Protein AF-X1I3V4-F1 (afdb_monomer_lite)

Foldseek 3Di:
DDDDPPDPDDPDPDDVVVVCLQDLLNLLLVLLVVVVVVQVVCVVVVHHPVLLVDDQAADADPVSLVVSCVVSVVSLVVVLVVVLVSVVVSCVSNVHDSVLQVVLSVVVSVVLVVLCSCCSYPCCVVVVSHSVVSVVVVVVVDVVPDDDDPSNVSNPPVVSVVSSVCSNVVVPDDVVCCVVVVVVVVVVVD

Sequence (190 aa):
MSADPAVVSAPLPASGWREFFAKEDWWAIWIGLALVIAAVVAFALGGSIKWIAVTPQKWSSVGQALAQFGGDLPRYLALFVLWLVLFGTVARALGLRLAQFLPGFAVLFVVATLIYFVGLWERAAYYSLEPPLVALVVGLIVSNLFELPDWFKSALRVEFYIKTGIVLLGAGVPLALIVWAGPVAIVQAA

pLDDT: mean 86.06, std 11.89, range [48.19, 97.12]

Secondary structure (DSSP, 8-state):
-PPPP----PPPPPPHHHHHHHSHHHHHHHHHHHHHHHHHHHHHTT--GGGTS--PPPBSSHHHHHHHHHHHHHHHHHHHHHHHHHHHHHHHHTT--HHHHHHHHHHHHHHHHHHHHHHTBTTTTTTT--HHHHHHHHHHHHHHH-PPPHHHHTT--HHHHHHHHHHHHHTTSHHHHHHHHHHHHHHHH-

Organism: NCBI:txid412755

InterPro domains:
  IPR018383 Uncharacterised protein family UPF0324, prokaryote [PTHR30106] (64-183)

Structure (mmCIF, N/CA/C/O backbone):
data_AF-X1I3V4-F1
#
_entry.id   AF-X1I3V4-F1
#
loop_
_atom_site.group_PDB
_atom_site.id
_atom_site.type_symbol
_atom_site.label_atom_id
_atom_site.label_alt_id
_atom_site.label_comp_id
_atom_site.label_asym_id
_atom_site.label_entity_id
_atom_site.label_seq_id
_atom_site.pdbx_PDB_ins_code
_atom_site.Cartn_x
_atom_site.Cartn_y
_atom_site.Cartn_z
_atom_site.occupancy
_atom_site.B_iso_or_equiv
_atom_site.auth_seq_id
_atom_site.auth_comp_id
_atom_site.auth_asym_id
_atom_site.auth_atom_id
_atom_site.pdbx_PDB_model_num
ATOM 1 N N . MET A 1 1 ? -58.593 20.853 28.320 1.00 48.19 1 MET A N 1
ATOM 2 C CA . MET A 1 1 ? -57.589 19.803 28.584 1.00 48.19 1 MET A CA 1
ATOM 3 C C . MET A 1 1 ? -56.741 19.685 27.325 1.00 48.19 1 MET A C 1
ATOM 5 O O . MET A 1 1 ? -57.030 18.879 26.455 1.00 48.19 1 MET A O 1
ATOM 9 N N . SER A 1 2 ? -55.822 20.634 27.146 1.00 51.00 2 SER A N 1
ATOM 10 C CA . SER A 1 2 ? -54.951 20.746 25.973 1.00 51.00 2 SER A CA 1
ATOM 11 C C . SER A 1 2 ? -53.714 19.884 26.200 1.00 51.00 2 SER A C 1
ATOM 13 O O . SER A 1 2 ? -53.022 20.072 27.198 1.00 51.00 2 SER A O 1
ATOM 15 N N . ALA A 1 3 ? -53.486 18.916 25.315 1.00 55.75 3 ALA A N 1
ATOM 16 C CA . ALA A 1 3 ? -52.306 18.066 25.341 1.00 55.75 3 ALA A CA 1
ATOM 17 C C . ALA A 1 3 ? -51.062 18.884 24.964 1.00 55.75 3 ALA A C 1
ATOM 19 O O . ALA A 1 3 ? -51.052 19.564 23.939 1.00 55.75 3 ALA A O 1
ATOM 20 N N . ASP A 1 4 ? -50.040 18.806 25.811 1.00 60.03 4 ASP A N 1
ATOM 21 C CA . ASP A 1 4 ? -48.701 19.340 25.569 1.00 60.03 4 ASP A CA 1
ATOM 22 C C . ASP A 1 4 ? -48.027 18.524 24.448 1.00 60.03 4 ASP A C 1
ATOM 24 O O . ASP A 1 4 ? -48.039 17.287 24.516 1.00 60.03 4 ASP A O 1
ATOM 28 N N . PRO A 1 5 ? -47.449 19.142 23.402 1.00 61.59 5 PRO A N 1
ATOM 29 C CA . PRO A 1 5 ? -46.707 18.394 22.403 1.00 61.59 5 PRO A CA 1
ATOM 30 C C . PRO A 1 5 ? -45.388 17.926 23.024 1.00 61.59 5 PRO A C 1
ATOM 32 O O . PRO A 1 5 ? -44.566 18.728 23.463 1.00 61.59 5 PRO A O 1
ATOM 35 N N . ALA A 1 6 ? -45.191 16.608 23.062 1.00 59.75 6 ALA A N 1
ATOM 36 C CA . ALA A 1 6 ? -43.953 15.990 23.508 1.00 59.75 6 ALA A CA 1
ATOM 37 C C . ALA A 1 6 ? -42.757 16.606 22.766 1.00 59.75 6 ALA A C 1
ATOM 39 O O . ALA A 1 6 ? -42.595 16.435 21.556 1.00 59.75 6 ALA A O 1
ATOM 40 N N . VAL A 1 7 ? -41.919 17.330 23.507 1.00 61.00 7 VAL A N 1
ATOM 41 C CA . VAL A 1 7 ? -40.631 17.829 23.033 1.00 61.00 7 VAL A CA 1
ATOM 42 C C . VAL A 1 7 ? -39.762 16.611 22.738 1.00 61.00 7 VAL A C 1
ATOM 44 O O . VAL A 1 7 ? -39.210 15.986 23.641 1.00 61.00 7 VAL A O 1
ATOM 47 N N . VAL A 1 8 ? -39.672 16.243 21.461 1.00 64.12 8 VAL A N 1
ATOM 48 C CA . VAL A 1 8 ? -38.712 15.249 20.981 1.00 64.12 8 VAL A CA 1
ATOM 49 C C . VAL A 1 8 ? -37.324 15.856 21.169 1.00 64.12 8 VAL A C 1
ATOM 51 O O . VAL A 1 8 ? -36.881 16.686 20.377 1.00 64.12 8 VAL A O 1
ATOM 54 N N . SER A 1 9 ? -36.647 15.489 22.255 1.00 62.78 9 SER A N 1
ATOM 55 C CA . SER A 1 9 ? -35.263 15.886 22.495 1.00 62.78 9 SER A CA 1
ATOM 56 C C . SER A 1 9 ? -34.382 15.279 21.402 1.00 62.78 9 SER A C 1
ATOM 58 O O . SER A 1 9 ? -34.204 14.059 21.354 1.00 62.78 9 SER A O 1
ATOM 60 N N . ALA A 1 10 ? -33.850 16.124 20.517 1.00 65.44 10 ALA A N 1
ATOM 61 C CA . ALA A 1 10 ? -32.845 15.721 19.541 1.00 65.44 10 ALA A CA 1
ATOM 62 C C . ALA A 1 10 ? -31.650 15.067 20.268 1.00 65.44 10 ALA A C 1
ATOM 64 O O . ALA A 1 10 ? -31.272 15.544 21.346 1.00 65.44 10 ALA A O 1
ATOM 65 N N . PRO A 1 11 ? -31.048 13.992 19.724 1.00 63.09 11 PRO A N 1
ATOM 66 C CA . PRO A 1 11 ? -29.885 13.374 20.344 1.00 63.09 11 PRO A CA 1
ATOM 67 C C . PRO A 1 11 ? -28.779 14.421 20.475 1.00 63.09 11 PRO A C 1
ATOM 69 O O . PRO A 1 11 ? -28.481 15.130 19.513 1.00 63.09 11 PRO A O 1
ATOM 72 N N . LEU A 1 12 ? -28.183 14.530 21.664 1.00 61.31 12 LEU A N 1
ATOM 73 C CA . LEU A 1 12 ? -27.045 15.419 21.884 1.00 61.31 12 LEU A CA 1
ATOM 74 C C . LEU A 1 12 ? -25.948 15.080 20.859 1.00 61.31 12 LEU A C 1
ATOM 76 O O . LEU A 1 12 ? -25.632 13.895 20.704 1.00 61.31 12 LEU A O 1
ATOM 80 N N . PRO A 1 13 ? -25.369 16.077 20.161 1.00 58.72 13 PRO A N 1
ATOM 81 C CA . PRO A 1 13 ? -24.309 15.827 19.197 1.00 58.72 13 PRO A CA 1
ATOM 82 C C . PRO A 1 13 ? -23.179 15.081 19.904 1.00 58.72 13 PRO A C 1
ATOM 84 O O . PRO A 1 13 ? -22.697 15.509 20.958 1.00 58.72 13 PRO A O 1
ATOM 87 N N . ALA A 1 14 ? -22.794 13.927 19.355 1.00 58.31 14 ALA A N 1
ATOM 88 C CA . ALA A 1 14 ? -21.653 13.179 19.854 1.00 58.31 14 ALA A CA 1
ATOM 89 C C . ALA A 1 14 ? -20.447 14.129 19.909 1.00 58.31 14 ALA A C 1
ATOM 91 O O . ALA A 1 14 ? -20.210 14.893 18.976 1.00 58.31 14 ALA A O 1
ATOM 92 N N . SER A 1 15 ? -19.726 14.140 21.033 1.00 63.19 15 SER A N 1
ATOM 93 C CA . SER A 1 15 ? -18.625 15.078 21.255 1.00 63.19 15 SER A CA 1
ATOM 94 C C . SER A 1 15 ? -17.659 15.053 20.068 1.00 63.19 15 SER A C 1
ATOM 96 O O . SER A 1 15 ? -17.154 13.989 19.715 1.00 63.19 15 SER A O 1
ATOM 98 N N . GLY A 1 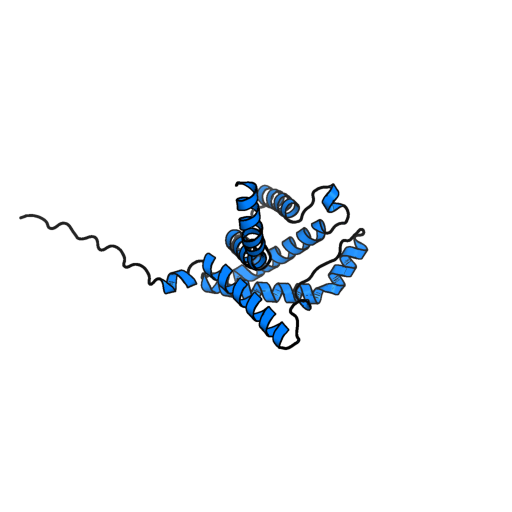16 ? -17.402 16.214 19.452 1.00 61.97 16 GLY A N 1
ATOM 99 C CA . GLY A 1 16 ? -16.675 16.311 18.177 1.00 61.97 16 GLY A CA 1
ATOM 100 C C . GLY A 1 16 ? -15.367 15.515 18.146 1.00 61.97 16 GLY A C 1
ATOM 101 O O . GLY A 1 16 ? -15.071 14.876 17.149 1.00 61.97 16 GLY A O 1
ATOM 102 N N . TRP A 1 17 ? -14.658 15.426 19.278 1.00 58.50 17 TRP A N 1
ATOM 103 C CA . TRP A 1 17 ? -13.450 14.612 19.477 1.00 58.50 17 TRP A CA 1
ATOM 104 C C . TRP A 1 17 ? -13.622 13.111 19.191 1.00 58.50 17 TRP A C 1
ATOM 106 O O . TRP A 1 17 ? -12.714 12.492 18.648 1.00 58.50 17 TRP A O 1
ATOM 116 N N . ARG A 1 18 ? -14.776 12.511 19.512 1.00 59.56 18 ARG A N 1
ATOM 117 C CA . ARG A 1 18 ? -15.060 11.094 19.218 1.00 59.56 18 ARG A CA 1
ATOM 118 C C . ARG A 1 18 ? -15.297 10.852 17.730 1.00 59.56 18 ARG A C 1
ATOM 120 O O . ARG A 1 18 ? -14.974 9.770 17.247 1.00 59.56 18 ARG A O 1
ATOM 127 N N . GLU A 1 19 ? -15.787 11.846 16.990 1.00 60.66 19 GLU A N 1
ATOM 128 C CA . GLU A 1 19 ? -15.950 11.725 15.537 1.00 60.66 19 GLU A CA 1
ATOM 129 C C . GLU A 1 19 ? -14.608 11.598 14.806 1.00 60.66 19 GLU A C 1
ATOM 131 O O . GLU A 1 19 ? -14.524 10.847 13.834 1.00 60.66 19 GLU A O 1
ATOM 136 N N . PHE A 1 20 ? -13.553 12.258 15.305 1.00 56.97 20 PHE A N 1
ATOM 137 C CA . PHE A 1 20 ? -12.199 12.155 14.741 1.00 56.97 20 PHE A CA 1
ATOM 138 C C . PHE A 1 20 ? -11.580 10.758 14.900 1.00 56.97 20 PHE A C 1
ATOM 140 O O . PHE A 1 20 ? -10.683 10.405 14.147 1.00 56.97 20 PHE A O 1
ATOM 147 N N . PHE A 1 21 ? -12.032 9.951 15.865 1.00 58.62 21 PHE A N 1
ATOM 148 C CA . PHE A 1 21 ? -11.507 8.595 16.089 1.00 58.62 21 PHE A CA 1
ATOM 149 C C . PHE A 1 21 ? -12.448 7.486 15.604 1.00 58.62 21 PHE A C 1
ATOM 151 O O . PHE A 1 21 ? -12.007 6.354 15.411 1.00 58.62 21 PHE A O 1
ATOM 158 N N . ALA A 1 22 ? -13.729 7.795 15.386 1.00 61.94 22 ALA A N 1
ATOM 159 C CA . ALA A 1 22 ? -14.723 6.828 14.925 1.00 61.94 22 ALA A CA 1
ATOM 160 C C . ALA A 1 22 ? -14.807 6.708 13.392 1.00 61.94 22 ALA A C 1
ATOM 162 O O . ALA A 1 22 ? -15.258 5.680 12.892 1.00 61.94 22 ALA A O 1
ATOM 163 N N . LYS A 1 23 ? -14.402 7.740 12.640 1.00 70.81 23 LYS A N 1
ATOM 164 C CA . LYS A 1 23 ? -14.518 7.772 11.172 1.00 70.81 23 LYS A CA 1
ATOM 165 C C . LYS A 1 23 ? -13.217 7.300 10.508 1.00 70.81 23 LYS A C 1
ATOM 167 O O . LYS A 1 23 ? -12.139 7.780 10.853 1.00 70.81 23 LYS A O 1
ATOM 172 N N . GLU A 1 24 ? -13.327 6.395 9.531 1.00 70.81 24 GLU A N 1
ATOM 173 C CA . GLU A 1 24 ? -12.200 5.866 8.732 1.00 70.81 24 GLU A CA 1
ATOM 174 C C . GLU A 1 24 ? -11.336 6.983 8.110 1.00 70.81 24 GLU A C 1
ATOM 176 O O . GLU A 1 24 ? -10.114 6.868 8.020 1.00 70.81 24 GLU A O 1
ATOM 181 N N . ASP A 1 25 ? -11.968 8.098 7.750 1.00 75.56 25 ASP A N 1
ATOM 182 C CA . ASP A 1 25 ? -11.360 9.232 7.047 1.00 75.56 25 ASP A CA 1
ATOM 183 C C . ASP A 1 25 ? -10.237 9.901 7.835 1.00 75.56 25 ASP A C 1
ATOM 185 O O . ASP A 1 25 ? -9.200 10.262 7.280 1.00 75.56 25 ASP A O 1
ATOM 189 N N . TRP A 1 26 ? -10.415 10.024 9.147 1.00 84.56 26 TRP A N 1
ATOM 190 C CA . TRP A 1 26 ? -9.407 10.619 10.013 1.00 84.56 26 TRP A CA 1
ATOM 191 C C . TRP A 1 26 ? -8.224 9.684 10.228 1.00 84.56 26 TRP A C 1
ATOM 193 O O . TRP A 1 26 ? -7.083 10.140 10.277 1.00 84.56 26 TRP A O 1
ATOM 203 N N . TRP A 1 27 ? -8.463 8.372 10.282 1.00 89.88 27 TRP A N 1
ATOM 204 C CA . TRP A 1 27 ? -7.394 7.384 10.407 1.00 89.88 27 TRP A CA 1
ATOM 205 C C . TRP A 1 27 ? -6.418 7.420 9.227 1.00 89.88 27 TRP A C 1
ATOM 207 O O . TRP A 1 27 ? -5.213 7.295 9.444 1.00 89.88 27 TRP A O 1
ATOM 217 N N . ALA A 1 28 ? -6.904 7.663 8.006 1.00 88.88 28 ALA A N 1
ATOM 218 C CA . ALA A 1 28 ? -6.043 7.840 6.835 1.00 88.88 28 ALA A CA 1
ATOM 219 C C . ALA A 1 28 ? -5.084 9.036 7.001 1.00 88.88 28 ALA A C 1
ATOM 221 O O . ALA A 1 28 ? -3.892 8.925 6.706 1.00 88.88 28 ALA A O 1
ATOM 222 N N . ILE A 1 29 ? -5.584 10.159 7.535 1.00 88.31 29 ILE A N 1
ATOM 223 C CA . ILE A 1 29 ? -4.785 11.362 7.820 1.00 88.31 29 ILE A CA 1
ATOM 224 C C . ILE A 1 29 ? -3.743 11.068 8.902 1.00 88.31 29 ILE A C 1
ATOM 226 O O . ILE A 1 29 ? -2.566 11.382 8.724 1.00 88.31 29 ILE A O 1
ATOM 230 N N . TRP A 1 30 ? -4.154 10.431 10.002 1.00 90.44 30 TRP A N 1
ATOM 231 C CA . TRP A 1 30 ? -3.259 10.097 11.110 1.00 90.44 30 TRP A CA 1
ATOM 232 C C . 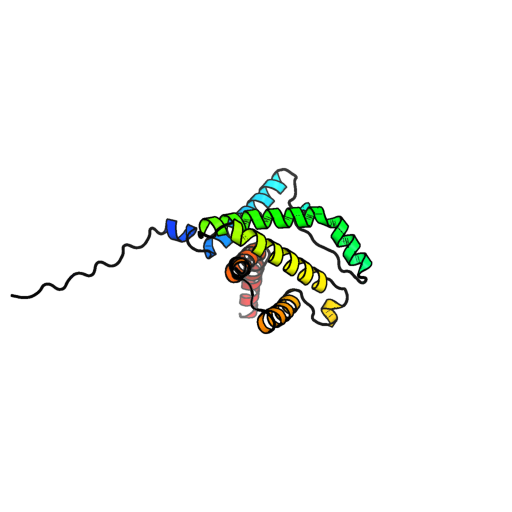TRP A 1 30 ? -2.135 9.151 10.690 1.00 90.44 30 TRP A C 1
ATOM 234 O O . TRP A 1 30 ? -0.984 9.397 11.043 1.00 90.44 30 TRP A O 1
ATOM 244 N N . ILE A 1 31 ? -2.435 8.112 9.904 1.00 92.62 31 ILE A N 1
ATOM 245 C CA . ILE A 1 31 ? -1.415 7.205 9.357 1.00 92.62 31 ILE A CA 1
ATOM 246 C C . ILE A 1 31 ? -0.447 7.967 8.457 1.00 92.62 31 ILE A C 1
ATOM 248 O O . ILE A 1 31 ? 0.767 7.821 8.608 1.00 92.62 31 ILE A O 1
ATOM 252 N N . GLY A 1 32 ? -0.969 8.787 7.541 1.00 89.75 32 GLY A N 1
ATOM 253 C CA . GLY A 1 32 ? -0.141 9.572 6.633 1.00 89.75 32 GLY A CA 1
ATOM 254 C C . GLY A 1 32 ? 0.815 10.499 7.381 1.00 89.75 32 GLY A C 1
ATOM 255 O O . GLY A 1 32 ? 2.022 10.476 7.144 1.00 89.75 32 GLY A O 1
ATOM 256 N N . LEU A 1 33 ? 0.293 11.254 8.349 1.00 89.69 33 LEU A N 1
ATOM 257 C CA . LEU A 1 33 ? 1.081 12.164 9.174 1.00 89.69 33 LEU A CA 1
ATOM 258 C C . LEU A 1 33 ? 2.109 11.418 10.036 1.00 89.69 33 LEU A C 1
ATOM 260 O O . LEU A 1 33 ? 3.262 11.838 10.107 1.00 89.69 33 LEU A O 1
ATOM 264 N N . ALA A 1 34 ? 1.723 10.298 10.653 1.00 91.69 34 ALA A N 1
ATOM 265 C CA . ALA A 1 34 ? 2.628 9.481 11.458 1.00 91.69 34 ALA A CA 1
ATOM 266 C C . ALA A 1 34 ? 3.802 8.944 10.627 1.00 91.69 34 ALA A C 1
ATOM 268 O O . ALA A 1 34 ? 4.945 9.005 11.077 1.00 91.69 34 ALA A O 1
ATOM 269 N N . LEU A 1 35 ? 3.542 8.475 9.402 1.00 91.88 35 LEU A N 1
ATOM 270 C CA . LEU A 1 35 ? 4.580 8.018 8.477 1.00 91.88 35 LEU A CA 1
ATOM 271 C C . LEU A 1 35 ? 5.522 9.153 8.053 1.00 91.88 35 LEU A C 1
ATOM 273 O O . LEU A 1 35 ? 6.737 8.956 8.040 1.00 91.88 35 LEU A O 1
ATOM 277 N N . VAL A 1 36 ? 4.991 10.344 7.755 1.00 89.00 36 VAL A N 1
ATOM 278 C CA . VAL A 1 36 ? 5.809 11.519 7.407 1.00 89.00 36 VAL A CA 1
ATOM 279 C C . VAL A 1 36 ? 6.684 11.946 8.586 1.00 89.00 36 VAL A C 1
ATOM 281 O O . VAL A 1 36 ? 7.887 12.133 8.415 1.00 89.00 36 VAL A O 1
ATOM 284 N N . ILE A 1 37 ? 6.122 12.044 9.794 1.00 91.06 37 ILE A N 1
ATOM 285 C CA . ILE A 1 37 ? 6.885 12.381 11.004 1.00 91.06 37 ILE A CA 1
ATOM 286 C C . ILE A 1 37 ? 7.967 11.330 11.258 1.00 91.06 37 ILE A C 1
ATOM 288 O O . ILE A 1 37 ? 9.117 11.691 11.493 1.00 91.06 37 ILE A O 1
ATOM 292 N N . ALA A 1 38 ? 7.640 10.039 11.155 1.00 91.56 38 ALA A N 1
ATOM 293 C CA . ALA A 1 38 ? 8.617 8.966 11.307 1.00 91.56 38 ALA A CA 1
ATOM 294 C C . ALA A 1 38 ? 9.757 9.077 10.280 1.00 91.56 38 ALA A C 1
ATOM 296 O O . ALA A 1 38 ? 10.920 8.893 10.637 1.00 91.56 38 ALA A O 1
ATOM 297 N N . ALA A 1 39 ? 9.450 9.436 9.029 1.00 89.94 39 ALA A N 1
ATOM 298 C CA . ALA A 1 39 ? 10.451 9.669 7.992 1.00 89.94 39 ALA A CA 1
ATOM 299 C C . ALA A 1 39 ? 11.366 10.860 8.320 1.00 89.94 39 ALA A C 1
ATOM 301 O O . ALA A 1 39 ? 12.585 10.749 8.184 1.00 89.94 39 ALA A O 1
ATOM 302 N N . VAL A 1 40 ? 10.793 11.978 8.780 1.00 89.88 40 VAL A N 1
ATOM 303 C CA . VAL A 1 40 ? 11.535 13.192 9.162 1.00 89.88 40 VAL A CA 1
ATOM 304 C C . VAL A 1 40 ? 12.426 12.933 10.374 1.00 89.88 40 VAL A C 1
ATOM 306 O O . VAL A 1 40 ? 13.597 13.302 10.357 1.00 89.88 40 VAL A O 1
ATOM 309 N N . VAL A 1 41 ? 11.909 12.256 11.402 1.00 93.38 41 VAL A N 1
ATOM 310 C CA . VAL A 1 41 ? 12.686 11.882 12.592 1.00 93.38 41 VAL A CA 1
ATOM 311 C C . VAL A 1 41 ? 13.816 10.929 12.216 1.00 93.38 41 VAL A C 1
ATOM 313 O O . VAL A 1 41 ? 14.956 11.160 12.609 1.00 93.38 41 VAL A O 1
ATOM 316 N N . ALA A 1 42 ? 13.540 9.898 11.411 1.00 92.81 42 ALA A N 1
ATOM 317 C CA . ALA A 1 42 ? 14.576 8.989 10.931 1.00 92.81 42 ALA A CA 1
ATOM 318 C C . ALA A 1 42 ? 15.678 9.750 10.181 1.00 92.81 42 ALA A C 1
ATOM 320 O O . ALA A 1 42 ? 16.852 9.522 10.452 1.00 92.81 42 ALA A O 1
ATOM 321 N N . PHE A 1 43 ? 15.309 10.687 9.303 1.00 91.81 43 PHE A N 1
ATOM 322 C CA . PHE A 1 43 ? 16.260 11.521 8.572 1.00 91.81 43 PHE A CA 1
ATOM 323 C C . PHE A 1 43 ? 17.087 12.431 9.492 1.00 91.81 43 PHE A C 1
ATOM 325 O O . PHE A 1 43 ? 18.304 12.505 9.341 1.00 91.81 43 PHE A O 1
ATOM 332 N N . ALA A 1 44 ? 16.459 13.072 10.483 1.00 92.94 44 ALA A N 1
ATOM 333 C CA . ALA A 1 44 ? 17.145 13.918 11.461 1.00 92.94 44 ALA A CA 1
ATOM 334 C C . ALA A 1 44 ? 18.158 13.136 12.318 1.00 92.94 44 ALA A C 1
ATOM 336 O O . ALA A 1 44 ? 19.178 13.684 12.725 1.00 92.94 44 ALA A O 1
ATOM 337 N N . LEU A 1 45 ? 17.901 11.847 12.553 1.00 94.81 45 LEU A N 1
ATOM 338 C CA . LEU A 1 45 ? 18.804 10.925 13.246 1.00 94.81 45 LEU A CA 1
ATOM 339 C C . LEU A 1 45 ? 19.853 10.281 12.312 1.00 94.81 45 LEU A C 1
ATOM 341 O O . LEU A 1 45 ? 20.581 9.387 12.737 1.00 94.81 45 LEU A O 1
ATOM 345 N N . GLY A 1 46 ? 19.933 10.700 11.042 1.00 90.88 46 GLY A N 1
ATOM 346 C CA . GLY A 1 46 ? 20.870 10.166 10.043 1.00 90.88 46 GLY A CA 1
ATOM 347 C C . GLY A 1 46 ? 20.446 8.838 9.398 1.00 90.88 46 GLY A C 1
ATOM 348 O O . GLY A 1 46 ? 21.208 8.249 8.633 1.00 90.88 46 GLY A O 1
ATOM 349 N N . GLY A 1 47 ? 19.241 8.354 9.692 1.00 89.81 47 GLY A N 1
ATOM 350 C CA . GLY A 1 47 ? 18.642 7.160 9.102 1.00 89.81 47 GLY A CA 1
ATOM 351 C C . GLY A 1 47 ? 17.785 7.447 7.864 1.00 89.81 47 GLY A C 1
ATOM 352 O O . GLY A 1 47 ? 17.620 8.579 7.412 1.00 89.81 47 GLY A O 1
ATOM 353 N N . SER A 1 48 ? 17.202 6.392 7.291 1.00 88.31 48 SER A N 1
ATOM 354 C CA . SER A 1 48 ? 16.270 6.514 6.168 1.00 88.31 48 SER A CA 1
ATOM 355 C C . SER A 1 48 ? 15.240 5.393 6.163 1.00 88.31 48 SER A C 1
ATOM 357 O O . SER A 1 48 ? 15.578 4.228 6.350 1.00 88.31 48 SER A O 1
ATOM 359 N N . ILE A 1 49 ? 13.989 5.733 5.846 1.00 86.06 49 ILE A N 1
ATOM 360 C CA . ILE A 1 49 ? 12.921 4.748 5.626 1.00 86.06 49 ILE A CA 1
ATOM 361 C C . ILE A 1 49 ? 12.992 4.086 4.240 1.00 86.06 49 ILE A C 1
ATOM 363 O O . ILE A 1 49 ? 12.208 3.193 3.945 1.00 86.06 49 ILE A O 1
ATOM 367 N N . LYS A 1 50 ? 13.936 4.476 3.371 1.00 86.00 50 LYS A N 1
ATOM 368 C CA . LYS A 1 50 ? 14.027 3.968 1.989 1.00 86.00 50 LYS A CA 1
ATOM 369 C C . LYS A 1 50 ? 14.145 2.447 1.892 1.00 86.00 50 LYS A C 1
ATOM 371 O O . LYS A 1 50 ? 13.680 1.876 0.918 1.00 86.00 50 LYS A O 1
ATOM 376 N N . TRP A 1 51 ? 14.739 1.786 2.885 1.00 88.81 51 TRP A N 1
ATOM 377 C CA . TRP A 1 51 ? 14.922 0.333 2.857 1.00 88.81 51 TRP A CA 1
ATOM 378 C C . TRP A 1 51 ? 13.598 -0.453 2.851 1.00 88.81 51 TRP A C 1
ATOM 380 O O . TRP A 1 51 ? 13.539 -1.517 2.239 1.00 88.81 51 TRP A O 1
ATOM 390 N N . ILE A 1 52 ? 12.540 0.070 3.488 1.00 89.06 52 ILE A N 1
ATOM 391 C CA . ILE A 1 52 ? 11.216 -0.579 3.510 1.00 89.06 52 ILE A CA 1
ATOM 392 C C . ILE A 1 52 ? 10.365 -0.213 2.287 1.00 89.06 52 ILE A C 1
ATOM 394 O O . ILE A 1 52 ? 9.422 -0.923 1.947 1.00 89.06 52 ILE A O 1
ATOM 398 N N . ALA A 1 53 ? 10.703 0.890 1.613 1.00 86.25 53 ALA A N 1
ATOM 399 C CA . ALA A 1 53 ? 10.038 1.351 0.404 1.00 86.25 53 ALA A CA 1
ATOM 400 C C . ALA A 1 53 ? 10.550 0.557 -0.806 1.00 86.25 53 ALA A C 1
ATOM 402 O O . ALA A 1 53 ? 11.425 1.009 -1.544 1.00 86.25 53 ALA A O 1
ATOM 403 N N . VAL A 1 54 ? 10.020 -0.654 -0.980 1.00 88.12 54 VAL A N 1
ATOM 404 C CA . VAL A 1 54 ? 10.399 -1.540 -2.084 1.00 88.12 54 VAL A CA 1
ATOM 405 C C . VAL A 1 54 ? 10.069 -0.886 -3.427 1.00 88.12 54 VAL A C 1
ATOM 407 O O . VAL A 1 54 ? 8.910 -0.595 -3.714 1.00 88.12 54 VAL A O 1
ATOM 410 N N . THR A 1 55 ? 11.092 -0.681 -4.257 1.00 87.25 55 THR A N 1
ATOM 411 C CA . THR A 1 55 ? 10.988 -0.123 -5.614 1.00 87.25 55 THR A CA 1
ATOM 412 C C . THR A 1 55 ? 11.618 -1.091 -6.621 1.00 87.25 55 THR A C 1
ATOM 414 O O . THR A 1 55 ? 12.778 -0.935 -7.020 1.00 87.25 55 THR A O 1
ATOM 417 N N . PRO A 1 56 ? 10.876 -2.136 -7.028 1.00 87.38 56 PRO A N 1
ATOM 418 C CA . PRO A 1 56 ? 11.382 -3.132 -7.955 1.00 87.38 56 PRO A CA 1
ATOM 419 C C . PRO A 1 56 ? 11.648 -2.489 -9.316 1.00 87.38 56 PRO A C 1
ATOM 421 O O . PRO A 1 56 ? 10.924 -1.596 -9.759 1.00 87.38 56 PRO A O 1
ATOM 424 N N . GLN A 1 57 ? 12.695 -2.949 -9.987 1.00 90.56 57 GLN A N 1
ATOM 425 C CA . GLN A 1 57 ? 13.045 -2.487 -11.322 1.00 90.56 57 GLN A CA 1
ATOM 426 C C . GLN A 1 57 ? 12.182 -3.172 -12.381 1.00 90.56 57 GLN A C 1
ATOM 428 O O . GLN A 1 57 ? 11.648 -4.268 -12.164 1.00 90.56 57 GLN A O 1
ATOM 433 N N . LYS A 1 58 ? 12.079 -2.523 -13.547 1.00 92.81 58 LYS A N 1
ATOM 434 C CA . LYS A 1 58 ? 11.443 -3.123 -14.719 1.00 92.81 58 LYS A CA 1
ATOM 435 C C . LYS A 1 58 ? 12.160 -4.410 -15.112 1.00 92.81 58 LYS A C 1
ATOM 437 O O . LYS A 1 58 ? 13.385 -4.500 -15.027 1.00 92.81 58 LYS A O 1
ATOM 442 N N . TRP A 1 59 ? 11.392 -5.387 -15.571 1.00 94.19 59 TRP A N 1
ATOM 443 C CA . TRP A 1 59 ? 11.906 -6.702 -15.942 1.00 94.19 59 TRP A CA 1
ATOM 444 C C . TRP A 1 59 ? 11.431 -7.105 -17.336 1.00 94.19 59 TRP A C 1
ATOM 446 O O . TRP A 1 59 ? 10.348 -6.718 -17.779 1.00 94.19 59 TRP A O 1
ATOM 456 N N . SER A 1 60 ? 12.253 -7.891 -18.028 1.00 92.81 60 SER A N 1
ATOM 457 C CA . SER A 1 60 ? 11.979 -8.377 -19.387 1.00 92.81 60 SER A CA 1
ATOM 458 C C . SER A 1 60 ? 11.766 -9.891 -19.436 1.00 92.81 60 SER A C 1
ATOM 460 O O . SER A 1 60 ? 10.973 -10.383 -20.240 1.00 92.81 60 SER A O 1
ATOM 462 N N . SER A 1 61 ? 12.419 -10.631 -18.533 1.00 93.50 61 SER A N 1
ATOM 463 C CA . SER A 1 61 ? 12.302 -12.084 -18.401 1.00 93.50 61 SER A CA 1
ATOM 464 C C . SER A 1 61 ? 11.738 -12.482 -17.039 1.00 93.50 61 SER A C 1
ATOM 466 O O . SER A 1 61 ? 12.017 -11.847 -16.022 1.00 93.50 61 SER A O 1
ATOM 468 N N . VAL A 1 62 ? 10.986 -13.585 -17.004 1.00 90.56 62 VAL A N 1
ATOM 469 C CA . VAL A 1 62 ? 10.425 -14.133 -15.757 1.00 90.56 62 VAL A CA 1
ATOM 470 C C . VAL A 1 62 ? 11.535 -14.498 -14.765 1.00 90.56 62 VAL A C 1
ATOM 472 O O . VAL A 1 62 ? 11.383 -14.274 -13.570 1.00 90.56 62 VAL A O 1
ATOM 475 N N . GLY A 1 63 ? 12.683 -14.990 -15.246 1.00 93.75 63 GLY A N 1
ATOM 476 C CA . GLY A 1 63 ? 13.834 -15.308 -14.394 1.00 93.75 63 GLY A CA 1
ATOM 477 C C . GLY A 1 63 ? 14.402 -14.084 -13.670 1.00 93.75 63 GLY A C 1
ATOM 478 O O . GLY A 1 63 ? 14.643 -14.145 -12.467 1.00 93.75 63 GLY A O 1
ATOM 479 N N . GLN A 1 64 ? 14.542 -12.952 -14.368 1.00 92.94 64 GLN A N 1
ATOM 480 C CA . GLN A 1 64 ? 14.952 -11.680 -13.758 1.00 92.94 64 GLN A CA 1
ATOM 481 C C . GLN A 1 64 ? 13.937 -11.215 -12.707 1.00 92.94 64 GLN A C 1
ATOM 483 O O . GLN A 1 64 ? 14.313 -10.779 -11.620 1.00 92.94 64 GLN A O 1
ATOM 488 N N . ALA A 1 65 ? 12.651 -11.343 -13.033 1.00 91.25 65 ALA A N 1
ATOM 489 C CA . ALA A 1 65 ? 11.549 -10.976 -12.160 1.00 91.25 65 ALA A CA 1
ATOM 490 C C . ALA A 1 65 ? 11.586 -11.798 -10.850 1.00 91.25 65 ALA A C 1
ATOM 492 O O . ALA A 1 65 ? 11.572 -11.237 -9.755 1.00 91.25 65 ALA A O 1
ATOM 493 N N . LEU A 1 66 ? 11.725 -13.124 -10.951 1.00 92.25 66 LEU A N 1
ATOM 494 C CA . LEU A 1 66 ? 11.822 -14.023 -9.796 1.00 92.25 66 LEU A CA 1
ATOM 495 C C . LEU A 1 66 ? 13.086 -13.782 -8.962 1.00 92.25 66 LEU A C 1
ATOM 497 O O . LEU A 1 66 ? 13.010 -13.787 -7.735 1.00 92.25 66 LEU A O 1
ATOM 501 N N . ALA A 1 67 ? 14.232 -13.537 -9.603 1.00 93.44 67 ALA A N 1
ATOM 502 C CA . ALA A 1 67 ? 15.481 -13.242 -8.904 1.00 93.44 67 ALA A CA 1
ATOM 503 C C . ALA A 1 67 ? 15.382 -11.950 -8.076 1.00 93.44 67 ALA A C 1
ATOM 505 O O . ALA A 1 67 ? 15.772 -11.933 -6.909 1.00 93.44 67 ALA A O 1
ATOM 506 N N . GLN A 1 68 ? 14.802 -10.890 -8.651 1.00 92.94 68 GLN A N 1
ATOM 507 C CA . GLN A 1 68 ? 14.555 -9.634 -7.940 1.00 92.94 68 GLN A CA 1
ATOM 508 C C . GLN A 1 68 ? 13.581 -9.833 -6.774 1.00 92.94 68 GLN A C 1
ATOM 510 O O . GLN A 1 68 ? 13.850 -9.395 -5.659 1.00 92.94 68 GLN A O 1
ATOM 515 N N . PHE A 1 69 ? 12.471 -10.538 -7.008 1.00 91.62 69 PHE A N 1
ATOM 516 C CA . PHE A 1 69 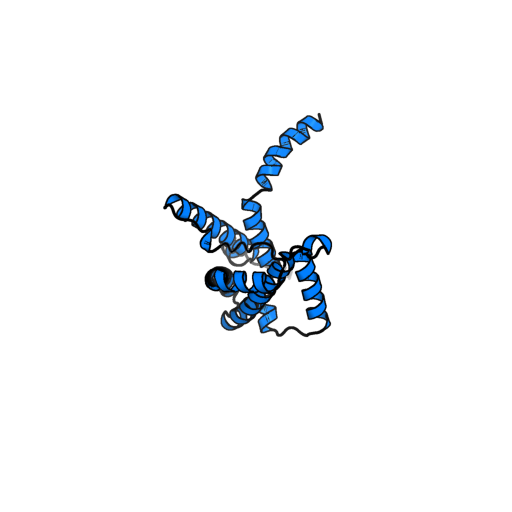? 11.489 -10.814 -5.962 1.00 91.62 69 PHE A CA 1
ATOM 517 C C . PHE A 1 69 ? 12.098 -11.597 -4.789 1.00 91.62 69 PHE A C 1
ATOM 519 O O . PHE A 1 69 ? 11.877 -11.243 -3.632 1.00 91.62 69 PHE A O 1
ATOM 526 N N . GLY A 1 70 ? 12.904 -12.623 -5.077 1.00 92.06 70 GLY A N 1
ATOM 527 C CA . GLY A 1 70 ? 13.606 -13.403 -4.057 1.00 92.06 70 GLY A CA 1
ATOM 528 C C . GLY A 1 70 ? 14.624 -12.577 -3.264 1.00 92.06 70 GLY A C 1
ATOM 529 O O . GLY A 1 70 ? 14.693 -12.708 -2.043 1.00 92.06 70 GLY A O 1
ATOM 530 N N . GLY A 1 71 ? 15.372 -11.694 -3.933 1.00 91.81 71 GLY A N 1
ATOM 531 C CA . GLY A 1 71 ? 16.350 -10.812 -3.285 1.00 91.81 71 GLY A CA 1
ATOM 532 C C . GLY A 1 71 ? 15.719 -9.756 -2.372 1.00 91.81 71 GLY A C 1
ATOM 533 O O . GLY A 1 71 ? 16.274 -9.433 -1.323 1.00 91.81 71 GLY A O 1
ATOM 534 N N . ASP A 1 72 ? 14.535 -9.258 -2.733 1.00 94.06 72 ASP A N 1
ATOM 535 C CA . ASP A 1 72 ? 13.805 -8.243 -1.966 1.00 94.06 72 ASP A CA 1
ATOM 536 C C . ASP A 1 72 ? 12.769 -8.831 -0.991 1.00 94.06 72 ASP A C 1
ATOM 538 O O . ASP A 1 72 ? 12.081 -8.077 -0.298 1.00 94.06 72 ASP A O 1
ATOM 542 N N . LEU A 1 73 ? 12.664 -10.161 -0.874 1.00 93.62 73 LEU A N 1
ATOM 543 C CA . LEU A 1 73 ? 11.680 -10.830 -0.014 1.00 93.62 73 LEU A CA 1
ATOM 544 C C . LEU A 1 73 ? 11.662 -10.300 1.437 1.00 93.62 73 LEU A C 1
ATOM 546 O O . LEU A 1 73 ? 10.569 -10.027 1.940 1.00 93.62 73 LEU A O 1
ATOM 550 N N . PRO A 1 74 ? 12.809 -10.057 2.112 1.00 94.50 74 PRO A N 1
ATOM 551 C CA . PRO A 1 74 ? 12.802 -9.479 3.458 1.00 94.50 74 PRO A CA 1
ATOM 552 C C . PRO A 1 74 ? 12.167 -8.086 3.512 1.00 94.50 74 PRO A C 1
ATOM 554 O O . PRO A 1 74 ? 11.511 -7.744 4.494 1.00 94.50 74 PRO A O 1
ATOM 557 N N . ARG A 1 75 ? 12.328 -7.284 2.453 1.00 94.94 75 ARG A N 1
ATOM 558 C CA . ARG A 1 75 ? 11.748 -5.941 2.377 1.00 94.94 75 ARG A CA 1
ATOM 559 C C . ARG A 1 75 ? 10.248 -5.998 2.117 1.00 94.94 75 ARG A C 1
ATOM 561 O O . ARG A 1 75 ? 9.510 -5.242 2.738 1.00 94.94 75 ARG A O 1
ATOM 568 N N . TYR A 1 76 ? 9.780 -6.924 1.277 1.00 95.62 76 TYR A N 1
ATOM 569 C CA . TYR A 1 76 ? 8.344 -7.173 1.106 1.00 95.62 76 TYR A CA 1
ATOM 570 C C . TYR A 1 76 ? 7.686 -7.639 2.404 1.00 95.62 76 TYR A C 1
ATOM 572 O O . TYR A 1 76 ? 6.606 -7.163 2.740 1.00 95.62 76 TYR A O 1
ATOM 580 N N . LEU A 1 77 ? 8.344 -8.521 3.164 1.00 96.06 77 LEU A N 1
ATOM 581 C CA . LEU A 1 77 ? 7.860 -8.948 4.478 1.00 96.06 77 LEU A CA 1
ATOM 582 C C . LEU A 1 77 ? 7.830 -7.786 5.474 1.00 96.06 77 LEU A C 1
ATOM 584 O O . LEU A 1 77 ? 6.840 -7.618 6.182 1.00 96.06 77 LEU A O 1
ATOM 588 N N . ALA A 1 78 ? 8.870 -6.951 5.503 1.00 96.00 78 ALA A N 1
ATOM 589 C CA . ALA A 1 78 ? 8.884 -5.753 6.337 1.00 96.00 78 ALA A CA 1
ATOM 590 C C . ALA A 1 78 ? 7.752 -4.784 5.956 1.00 96.00 78 ALA A C 1
ATOM 592 O O . ALA A 1 78 ? 7.041 -4.295 6.833 1.00 96.00 78 ALA A O 1
ATOM 593 N N . LEU A 1 79 ? 7.535 -4.554 4.658 1.00 96.06 79 LEU A N 1
ATOM 594 C CA . LEU A 1 79 ? 6.457 -3.711 4.142 1.00 96.06 79 LEU A CA 1
ATOM 595 C C . LEU A 1 79 ? 5.073 -4.281 4.484 1.00 96.06 79 LEU A C 1
ATOM 597 O O . LEU A 1 79 ? 4.189 -3.535 4.902 1.00 96.06 79 LEU A O 1
ATOM 601 N N . PHE A 1 80 ? 4.897 -5.600 4.365 1.00 97.12 80 PHE A N 1
ATOM 602 C CA . PHE A 1 80 ? 3.685 -6.292 4.792 1.00 97.12 80 PHE A CA 1
ATOM 603 C C . PHE A 1 80 ? 3.420 -6.072 6.282 1.00 97.12 80 PHE A C 1
ATOM 605 O O . PHE A 1 80 ? 2.319 -5.672 6.647 1.00 97.12 80 PHE A O 1
ATOM 612 N N . VAL A 1 81 ? 4.426 -6.278 7.139 1.00 96.88 81 VAL A N 1
ATOM 613 C CA . VAL A 1 81 ? 4.303 -6.079 8.590 1.00 96.88 81 VAL A CA 1
ATOM 614 C C . VAL A 1 81 ? 3.982 -4.622 8.921 1.00 96.88 81 VAL A C 1
ATOM 616 O O . VAL A 1 81 ? 3.094 -4.379 9.735 1.00 96.88 81 VAL A O 1
ATOM 619 N N . LEU A 1 82 ? 4.639 -3.656 8.272 1.00 96.00 82 LEU A N 1
ATOM 620 C CA . LEU A 1 82 ? 4.356 -2.230 8.454 1.00 96.00 82 LEU A CA 1
ATOM 621 C C . LEU A 1 82 ? 2.878 -1.927 8.185 1.00 96.00 82 LEU A C 1
ATOM 623 O O . LEU A 1 82 ? 2.188 -1.394 9.055 1.00 96.00 82 LEU A O 1
ATOM 627 N N . TRP A 1 83 ? 2.374 -2.290 7.004 1.00 96.19 83 TRP A N 1
ATOM 628 C CA . TRP A 1 83 ? 0.982 -2.022 6.650 1.00 96.19 83 TRP A CA 1
ATOM 629 C C . TRP A 1 83 ? -0.006 -2.837 7.472 1.00 96.19 83 TRP A C 1
ATOM 631 O O . TRP A 1 83 ? -1.061 -2.324 7.831 1.00 96.19 83 TRP A O 1
ATOM 641 N N . LEU A 1 84 ? 0.336 -4.075 7.825 1.00 96.25 84 LEU A N 1
ATOM 642 C CA . LEU A 1 84 ? -0.484 -4.903 8.695 1.00 96.25 84 LEU A CA 1
ATOM 643 C C . LEU A 1 84 ? -0.646 -4.265 10.075 1.00 96.25 84 LEU A C 1
ATOM 645 O O . LEU A 1 84 ? -1.746 -4.275 10.618 1.00 96.25 84 LEU A O 1
ATOM 649 N N . VAL A 1 85 ? 0.421 -3.702 10.645 1.00 95.88 85 VAL A N 1
ATOM 650 C CA . VAL A 1 85 ? 0.351 -2.994 11.927 1.00 95.88 85 VAL A CA 1
ATOM 651 C C . VAL A 1 85 ? -0.489 -1.727 11.781 1.00 95.88 85 VAL A C 1
ATOM 653 O O . VAL A 1 85 ? -1.412 -1.524 12.565 1.00 95.88 85 VAL A O 1
ATOM 656 N N . LEU A 1 86 ? -0.228 -0.901 10.764 1.00 95.12 86 LEU A N 1
ATOM 657 C CA . LEU A 1 86 ? -0.943 0.364 10.563 1.00 95.12 86 LEU A CA 1
ATOM 658 C C . LEU A 1 86 ? -2.433 0.166 10.262 1.00 95.12 86 LEU A C 1
ATOM 660 O O . LEU A 1 86 ? -3.280 0.829 10.847 1.00 95.12 86 LEU A O 1
ATOM 664 N N . PHE A 1 87 ? -2.785 -0.759 9.376 1.00 95.19 87 PHE A N 1
ATOM 665 C CA . PHE A 1 87 ? -4.181 -1.026 9.039 1.00 95.19 87 PHE A CA 1
ATOM 666 C C . PHE A 1 87 ? -4.858 -1.946 10.049 1.00 95.19 87 PHE A C 1
ATOM 668 O O . PHE A 1 87 ? -6.061 -1.835 10.260 1.00 95.19 87 PHE A O 1
ATOM 675 N N . GLY A 1 88 ? -4.105 -2.811 10.726 1.00 94.12 88 GLY A N 1
ATOM 676 C CA . GLY A 1 88 ? -4.609 -3.649 11.808 1.00 94.12 88 GLY A CA 1
ATOM 677 C C . GLY A 1 88 ? -5.013 -2.842 13.043 1.00 94.12 88 GLY A C 1
ATOM 678 O O . GLY A 1 88 ? -6.024 -3.166 13.666 1.00 94.12 88 GLY A O 1
ATOM 679 N N . THR A 1 89 ? -4.288 -1.771 13.387 1.00 92.94 89 THR A N 1
ATOM 680 C CA . THR A 1 89 ? -4.694 -0.861 14.476 1.00 92.94 89 THR A CA 1
ATOM 681 C C . THR A 1 89 ? -5.996 -0.142 14.140 1.00 92.94 89 THR A C 1
ATOM 683 O O . THR A 1 89 ? -6.893 -0.100 14.982 1.00 92.94 89 THR A O 1
ATOM 686 N N . VAL A 1 90 ? -6.153 0.322 12.897 1.00 91.31 90 VAL A N 1
ATOM 687 C CA . VAL A 1 90 ? -7.403 0.920 12.404 1.00 91.31 90 VAL A CA 1
ATOM 688 C C . VAL A 1 90 ? -8.534 -0.099 12.401 1.00 91.31 90 VAL A C 1
ATOM 690 O O . VAL A 1 90 ? -9.600 0.165 12.948 1.00 91.31 90 VAL A O 1
ATOM 693 N N . ALA A 1 91 ? -8.294 -1.302 11.878 1.00 90.94 91 ALA A N 1
ATOM 694 C CA . ALA A 1 91 ? -9.271 -2.381 11.897 1.00 90.94 91 ALA A CA 1
ATOM 695 C C . ALA A 1 91 ? -9.750 -2.666 13.330 1.00 90.94 91 ALA A C 1
ATOM 697 O O . ALA A 1 91 ? -10.954 -2.765 13.564 1.00 90.94 91 ALA A O 1
ATOM 698 N N . ARG A 1 92 ? -8.834 -2.709 14.311 1.00 90.62 92 ARG A N 1
ATOM 699 C CA . ARG A 1 92 ? -9.192 -2.855 15.730 1.00 90.62 92 ARG A CA 1
ATOM 700 C C . ARG A 1 92 ? -10.040 -1.692 16.237 1.00 90.62 92 ARG A C 1
ATOM 702 O O . ARG A 1 92 ? -11.022 -1.932 16.935 1.00 90.62 92 ARG A O 1
ATOM 709 N N . ALA A 1 93 ? -9.652 -0.458 15.918 1.00 88.88 93 ALA A N 1
ATOM 710 C CA . ALA A 1 93 ? -10.348 0.751 16.352 1.00 88.88 93 ALA A CA 1
ATOM 711 C C . ALA A 1 93 ? -11.779 0.836 15.794 1.00 88.88 93 ALA A C 1
ATOM 713 O O . ALA A 1 93 ? -12.677 1.315 16.479 1.00 88.88 93 ALA A O 1
ATOM 714 N N . LEU A 1 94 ? -12.003 0.291 14.598 1.00 85.19 94 LEU A N 1
ATOM 715 C CA . LEU A 1 94 ? -13.310 0.201 13.941 1.00 85.19 94 LEU A CA 1
ATOM 716 C C . LEU A 1 94 ? -14.123 -1.036 14.367 1.00 85.19 94 LEU A C 1
ATOM 718 O O . LEU A 1 94 ? -15.167 -1.323 13.786 1.00 85.19 94 LEU A O 1
ATOM 722 N N . GLY A 1 95 ? -13.652 -1.796 15.362 1.00 86.62 95 GLY A N 1
ATOM 723 C CA . GLY A 1 95 ? -14.357 -2.965 15.895 1.00 86.62 95 GLY A CA 1
ATOM 724 C C . GLY A 1 95 ? -14.219 -4.243 15.061 1.00 86.62 95 GLY A C 1
ATOM 725 O O . GLY A 1 95 ? -14.933 -5.216 15.310 1.00 86.62 95 GLY A O 1
ATOM 726 N N . LEU A 1 96 ? -13.301 -4.290 14.092 1.00 87.06 96 LEU A N 1
ATOM 727 C CA . LEU A 1 96 ? -13.026 -5.501 13.320 1.00 87.06 96 LEU A CA 1
ATOM 728 C C . LEU A 1 96 ? -12.157 -6.476 14.114 1.00 87.06 96 LEU A C 1
ATOM 730 O O . LEU A 1 96 ? -11.228 -6.116 14.843 1.00 87.06 96 LEU A O 1
ATOM 734 N N . ARG A 1 97 ? -12.437 -7.766 13.928 1.00 89.88 97 ARG A N 1
ATOM 735 C CA . ARG A 1 97 ? -11.640 -8.842 14.515 1.00 89.88 97 ARG A CA 1
ATOM 736 C C . ARG A 1 97 ? -10.352 -9.017 13.714 1.00 89.88 97 ARG A C 1
ATOM 738 O O . ARG A 1 97 ? -10.396 -9.418 12.554 1.00 89.88 97 ARG A O 1
ATOM 745 N N . LEU A 1 98 ? -9.200 -8.808 14.355 1.00 89.56 98 LEU A N 1
ATOM 746 C CA . LEU A 1 98 ? -7.884 -8.938 13.706 1.00 89.56 98 LEU A CA 1
ATOM 747 C C . LEU A 1 98 ? -7.647 -10.333 13.121 1.00 89.56 98 LEU A C 1
ATOM 749 O O . LEU A 1 98 ? -7.047 -10.451 12.061 1.00 89.56 98 LEU A O 1
ATOM 753 N N . ALA A 1 99 ? -8.176 -11.374 13.767 1.00 88.88 99 ALA A N 1
ATOM 754 C CA . ALA A 1 99 ? -8.107 -12.745 13.264 1.00 88.88 99 ALA A CA 1
ATOM 755 C C . ALA A 1 99 ? -8.835 -12.943 11.919 1.00 88.88 99 ALA A C 1
ATOM 757 O O . ALA A 1 99 ? -8.492 -13.852 11.174 1.00 88.88 99 ALA A O 1
ATOM 758 N N . GLN A 1 100 ? -9.824 -12.099 11.602 1.00 88.50 100 GLN A N 1
ATOM 759 C CA . GLN A 1 100 ? -10.531 -12.110 10.315 1.00 88.50 100 GLN A CA 1
ATOM 760 C C . GLN A 1 100 ? -9.857 -11.180 9.301 1.00 88.50 100 GLN A C 1
ATOM 762 O O . GLN A 1 100 ? -9.747 -11.527 8.130 1.00 88.50 100 GLN A O 1
ATOM 767 N N . PHE A 1 101 ? -9.352 -10.034 9.766 1.00 92.81 101 PHE A N 1
ATOM 768 C CA . PHE A 1 101 ? -8.670 -9.057 8.922 1.00 92.81 101 PHE A CA 1
ATOM 769 C C . PHE A 1 101 ? -7.327 -9.571 8.387 1.00 92.81 101 PHE A C 1
ATOM 771 O O . PHE A 1 101 ? -7.049 -9.426 7.202 1.00 92.81 101 PHE A O 1
ATOM 778 N N . LEU A 1 102 ? -6.506 -10.196 9.239 1.00 94.81 102 LEU A N 1
ATOM 779 C CA . LEU A 1 102 ? -5.152 -10.651 8.911 1.00 94.81 102 LEU A CA 1
ATOM 780 C C . LEU A 1 102 ? -5.079 -11.537 7.650 1.00 94.81 102 LEU A C 1
ATOM 782 O O . LEU A 1 102 ? -4.328 -11.178 6.742 1.00 94.81 102 LEU A O 1
ATOM 786 N N . PRO A 1 103 ? -5.817 -12.663 7.546 1.00 95.19 103 PRO A N 1
ATOM 787 C CA . PRO A 1 103 ? -5.753 -13.507 6.353 1.00 95.19 103 PRO A CA 1
ATOM 788 C C . PRO A 1 103 ? -6.273 -12.774 5.112 1.00 95.19 103 PRO A C 1
ATOM 790 O O . PRO A 1 103 ? -5.698 -12.914 4.035 1.00 95.19 103 PRO A O 1
ATOM 793 N N . GLY A 1 104 ? -7.312 -11.944 5.267 1.00 95.38 104 GLY A N 1
ATOM 794 C CA . GLY A 1 104 ? -7.847 -11.125 4.182 1.00 95.38 104 GLY A CA 1
ATOM 795 C C . GLY A 1 104 ? -6.810 -10.146 3.634 1.00 95.38 104 GLY A C 1
ATOM 796 O O . GLY A 1 104 ? -6.564 -10.092 2.430 1.00 95.38 104 GLY A O 1
ATOM 797 N N . PHE A 1 105 ? -6.147 -9.425 4.536 1.00 96.50 105 PHE A N 1
ATOM 798 C CA . PHE A 1 105 ? -5.111 -8.461 4.199 1.00 96.50 105 PHE A CA 1
ATOM 799 C C . PHE A 1 105 ? -3.863 -9.129 3.611 1.00 96.50 105 PHE A C 1
ATOM 801 O O . PHE A 1 105 ? -3.290 -8.603 2.663 1.00 96.50 105 PHE A O 1
ATOM 808 N N . ALA A 1 106 ? -3.462 -10.301 4.112 1.00 96.88 106 ALA A N 1
ATOM 809 C CA . ALA A 1 106 ? -2.342 -11.061 3.558 1.00 96.88 106 ALA A CA 1
ATOM 810 C C . ALA A 1 106 ? -2.581 -11.454 2.095 1.00 96.88 106 ALA A C 1
ATOM 812 O O . ALA A 1 106 ? -1.727 -11.207 1.244 1.00 96.88 106 ALA A O 1
ATOM 813 N N . VAL A 1 107 ? -3.763 -11.996 1.783 1.00 96.12 107 VAL A N 1
ATOM 814 C CA . VAL A 1 107 ? -4.140 -12.320 0.400 1.00 96.12 107 VAL A CA 1
ATOM 815 C C . VAL A 1 107 ? -4.169 -11.058 -0.458 1.00 96.12 107 VAL A C 1
ATOM 817 O O . VAL A 1 107 ? -3.592 -11.046 -1.545 1.00 96.12 107 VAL A O 1
ATOM 820 N N . LEU A 1 108 ? -4.775 -9.977 0.041 1.00 95.94 108 LEU A N 1
ATOM 821 C CA . LEU A 1 108 ? -4.843 -8.707 -0.678 1.00 95.94 108 LEU A CA 1
ATOM 822 C C . LEU A 1 108 ? -3.447 -8.142 -0.979 1.00 95.94 108 LEU A C 1
ATOM 824 O O . LEU A 1 108 ? -3.195 -7.717 -2.103 1.00 95.94 108 LEU A O 1
ATOM 828 N N . PHE A 1 109 ? -2.531 -8.172 -0.008 1.00 96.69 109 PHE A N 1
ATOM 829 C CA . PHE A 1 109 ? -1.158 -7.694 -0.171 1.00 96.69 109 PHE A CA 1
ATOM 830 C C . PHE A 1 109 ? -0.398 -8.502 -1.227 1.00 96.69 109 PHE A C 1
ATOM 832 O O . PHE A 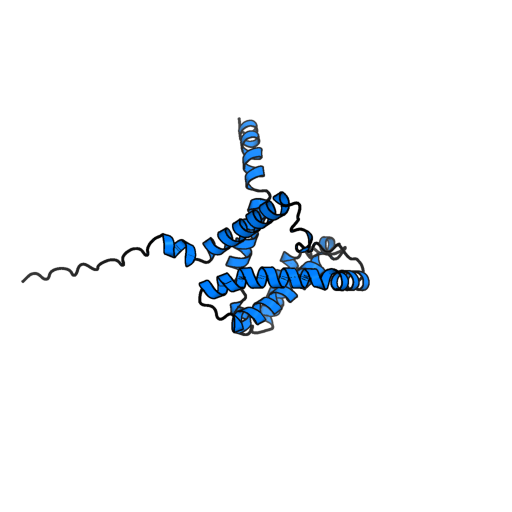1 109 ? 0.263 -7.919 -2.087 1.00 96.69 109 PHE A O 1
ATOM 839 N N . VAL A 1 110 ? -0.519 -9.835 -1.203 1.00 96.31 110 VAL A N 1
ATOM 840 C CA . VAL A 1 110 ? 0.102 -10.709 -2.211 1.00 96.31 110 VAL A CA 1
ATOM 841 C C . VAL A 1 110 ? -0.450 -10.403 -3.601 1.00 96.31 110 VAL A C 1
ATOM 843 O O . VAL A 1 110 ? 0.327 -10.163 -4.522 1.00 96.31 110 VAL A O 1
ATOM 846 N N . VAL A 1 111 ? -1.775 -10.337 -3.755 1.00 95.94 111 VAL A N 1
ATOM 847 C CA . VAL A 1 111 ? -2.418 -10.038 -5.045 1.00 95.94 111 VAL A CA 1
ATOM 848 C C . VAL A 1 111 ? -2.010 -8.654 -5.559 1.00 95.94 111 VAL A C 1
ATOM 850 O O . VAL A 1 111 ? -1.614 -8.527 -6.716 1.00 95.94 111 VAL A O 1
ATOM 853 N N . ALA A 1 112 ? -2.023 -7.630 -4.703 1.00 95.50 112 ALA A N 1
ATOM 854 C CA . ALA A 1 112 ? -1.593 -6.280 -5.060 1.00 95.50 112 ALA A CA 1
ATOM 855 C C . ALA A 1 112 ? -0.111 -6.229 -5.471 1.00 95.50 112 ALA A C 1
ATOM 857 O O . ALA A 1 112 ? 0.232 -5.578 -6.457 1.00 95.50 112 ALA A O 1
ATOM 858 N N . THR A 1 113 ? 0.757 -6.960 -4.765 1.00 94.94 113 THR A N 1
ATOM 859 C CA . THR A 1 113 ? 2.184 -7.074 -5.104 1.00 94.94 113 THR A CA 1
ATOM 860 C C . THR A 1 113 ? 2.372 -7.713 -6.477 1.00 94.94 113 THR A C 1
ATOM 862 O O . THR A 1 113 ? 3.142 -7.202 -7.285 1.00 94.94 113 THR A O 1
ATOM 865 N N . LEU A 1 114 ? 1.636 -8.788 -6.780 1.00 94.31 114 LEU A N 1
ATOM 866 C CA . LEU A 1 114 ? 1.689 -9.448 -8.087 1.00 94.31 114 LEU A CA 1
ATOM 867 C C . LEU A 1 114 ? 1.206 -8.526 -9.211 1.00 94.31 114 LEU A C 1
ATOM 869 O O . LEU A 1 114 ? 1.876 -8.418 -10.235 1.00 94.31 114 LEU A O 1
ATOM 873 N N . ILE A 1 115 ? 0.090 -7.821 -9.011 1.00 95.19 115 ILE A N 1
ATOM 874 C CA . ILE A 1 115 ? -0.432 -6.842 -9.975 1.00 95.19 115 ILE A CA 1
ATOM 875 C C . ILE A 1 115 ? 0.595 -5.738 -10.242 1.00 95.19 115 ILE A C 1
ATOM 877 O O . ILE A 1 115 ? 0.865 -5.400 -11.396 1.00 95.19 115 ILE A O 1
ATOM 881 N N . TYR A 1 116 ? 1.194 -5.195 -9.181 1.00 92.94 116 TYR A N 1
ATOM 882 C CA . TYR A 1 116 ? 2.233 -4.181 -9.303 1.00 92.94 116 TYR A CA 1
ATOM 883 C C . TYR A 1 116 ? 3.432 -4.709 -10.096 1.00 92.94 116 TYR A C 1
ATOM 885 O O . TYR A 1 116 ? 3.927 -4.031 -10.993 1.00 92.94 116 TYR A O 1
ATOM 893 N N . PHE A 1 117 ? 3.840 -5.952 -9.839 1.00 92.38 117 PHE A N 1
ATOM 894 C CA . PHE A 1 117 ? 4.942 -6.591 -10.546 1.00 92.38 117 PHE A CA 1
ATOM 895 C C . PHE A 1 117 ? 4.647 -6.813 -12.033 1.00 92.38 117 PHE A C 1
ATOM 897 O O . PHE A 1 117 ? 5.523 -6.572 -12.861 1.00 92.38 117 PHE A O 1
ATOM 904 N N . VAL A 1 118 ? 3.417 -7.199 -12.392 1.00 92.88 118 VAL A N 1
ATOM 905 C CA . VAL A 1 118 ? 2.969 -7.292 -13.795 1.00 92.88 118 VAL A CA 1
ATOM 906 C C . VAL A 1 118 ? 3.083 -5.937 -14.492 1.00 92.88 118 VAL A C 1
ATOM 908 O O . VAL A 1 118 ? 3.587 -5.868 -15.612 1.00 92.88 118 VAL A O 1
ATOM 911 N N . GLY A 1 119 ? 2.698 -4.850 -13.820 1.00 92.19 119 GLY A N 1
ATOM 912 C CA . GLY A 1 119 ? 2.813 -3.500 -14.376 1.00 92.19 119 GLY A CA 1
ATOM 913 C C . GLY A 1 119 ? 4.250 -2.989 -14.539 1.00 92.19 119 GLY A C 1
ATOM 914 O O . GLY A 1 119 ? 4.476 -2.014 -15.253 1.00 92.19 119 GLY A O 1
ATOM 915 N N . LEU A 1 120 ? 5.236 -3.654 -13.928 1.00 92.38 120 LEU A N 1
ATOM 916 C CA . LEU A 1 120 ? 6.664 -3.374 -14.119 1.00 92.38 120 LEU A CA 1
ATOM 917 C C . LEU A 1 120 ? 7.288 -4.161 -15.281 1.00 92.38 120 LEU A C 1
ATOM 919 O O . LEU A 1 120 ? 8.481 -4.007 -15.554 1.00 92.38 120 LEU A O 1
ATOM 923 N N . TRP A 1 121 ? 6.513 -4.985 -15.986 1.00 94.62 121 TRP A N 1
ATOM 924 C CA . TRP A 1 121 ? 6.997 -5.637 -17.195 1.00 94.62 121 TRP A CA 1
ATOM 925 C C . TRP A 1 121 ? 7.370 -4.593 -18.255 1.00 94.62 121 TRP A C 1
ATOM 927 O O . TRP A 1 121 ? 6.650 -3.622 -18.477 1.00 94.62 121 TRP A O 1
ATOM 937 N N . GLU A 1 122 ? 8.491 -4.784 -18.945 1.00 92.25 122 GLU A N 1
ATOM 938 C CA . GLU A 1 122 ? 9.028 -3.814 -19.908 1.00 92.25 122 GLU A CA 1
ATOM 939 C C . GLU A 1 122 ? 8.017 -3.410 -20.997 1.00 92.25 122 GLU A C 1
ATOM 941 O O . GLU A 1 122 ? 7.950 -2.246 -21.391 1.00 92.25 122 GLU A O 1
ATOM 946 N N . ARG A 1 123 ? 7.175 -4.355 -21.435 1.00 90.94 123 ARG A N 1
ATOM 947 C CA . ARG A 1 123 ? 6.130 -4.125 -22.445 1.00 90.94 123 ARG A CA 1
ATOM 948 C C . ARG A 1 123 ? 4.780 -3.726 -21.852 1.00 90.94 123 ARG A C 1
ATOM 950 O O . ARG A 1 123 ? 3.842 -3.513 -22.613 1.00 90.94 123 ARG A O 1
ATOM 957 N N . ALA A 1 124 ? 4.659 -3.605 -20.529 1.00 91.12 124 ALA A N 1
ATOM 958 C CA . ALA A 1 124 ? 3.396 -3.269 -19.875 1.00 91.12 124 ALA A CA 1
ATOM 959 C C . ALA A 1 124 ? 2.815 -1.960 -20.420 1.00 91.12 124 ALA A C 1
ATOM 961 O O . ALA A 1 124 ? 1.643 -1.915 -20.773 1.00 91.12 124 ALA A O 1
ATOM 962 N N . ALA A 1 125 ? 3.654 -0.935 -20.596 1.00 85.31 125 ALA A N 1
ATOM 963 C CA . ALA A 1 125 ? 3.229 0.356 -21.136 1.00 85.31 125 ALA A CA 1
ATOM 964 C C . ALA A 1 125 ? 2.677 0.257 -22.571 1.00 85.31 125 ALA A C 1
ATOM 966 O O . ALA A 1 125 ? 1.697 0.920 -22.893 1.00 85.31 125 ALA A O 1
ATOM 967 N N . TYR A 1 126 ? 3.261 -0.602 -23.415 1.00 89.69 126 TYR A N 1
ATOM 968 C CA . TYR A 1 126 ? 2.785 -0.818 -24.787 1.00 89.69 126 TYR A CA 1
ATOM 969 C C . TYR A 1 126 ? 1.378 -1.432 -24.819 1.00 89.69 126 TYR A C 1
ATOM 971 O O . TYR A 1 126 ? 0.568 -1.079 -25.667 1.00 89.69 126 TYR A O 1
ATOM 979 N N . TYR A 1 127 ? 1.076 -2.318 -23.867 1.00 90.94 127 TYR A N 1
ATOM 980 C CA . TYR A 1 127 ? -0.230 -2.968 -23.731 1.00 90.94 127 TYR A CA 1
ATOM 981 C C . TYR A 1 127 ? -1.175 -2.251 -22.753 1.00 90.94 127 TYR A C 1
ATOM 983 O O . TYR A 1 127 ? -2.191 -2.822 -22.363 1.00 90.94 127 TYR A O 1
ATOM 991 N N . SER A 1 128 ? -0.832 -1.037 -22.309 1.00 89.94 128 SER A N 1
ATOM 992 C CA . SER A 1 128 ? -1.575 -0.288 -21.284 1.00 89.94 128 SER A CA 1
ATOM 993 C C . SER A 1 128 ? -1.781 -1.054 -19.967 1.00 89.94 128 SER A C 1
ATOM 995 O O . SER A 1 128 ? -2.696 -0.751 -19.209 1.00 89.94 128 SER A O 1
ATOM 997 N N . LEU A 1 129 ? -0.921 -2.026 -19.649 1.00 92.31 129 LEU A N 1
ATOM 998 C CA . LEU A 1 129 ? -0.966 -2.831 -18.424 1.00 92.31 129 LEU A CA 1
ATOM 999 C C . LEU A 1 129 ? -0.417 -2.056 -17.219 1.00 92.31 129 LEU A C 1
ATOM 1001 O O . LEU A 1 129 ? 0.447 -2.536 -16.488 1.00 92.31 129 LEU A O 1
ATOM 1005 N N . GLU A 1 130 ? -0.904 -0.837 -17.007 1.00 90.88 130 GLU A N 1
ATOM 1006 C CA . GLU A 1 130 ? -0.605 -0.090 -15.792 1.00 90.88 130 GLU A CA 1
ATOM 1007 C C . GLU A 1 130 ? -1.169 -0.841 -14.576 1.00 90.88 130 GLU A C 1
ATOM 1009 O O . GLU A 1 130 ? -2.261 -1.417 -14.672 1.00 90.88 130 GLU A O 1
ATOM 1014 N N . PRO A 1 131 ? -0.485 -0.830 -13.415 1.00 92.19 131 PRO A N 1
ATOM 1015 C CA . PRO A 1 131 ? -0.952 -1.551 -12.233 1.00 92.19 131 PRO A CA 1
ATOM 1016 C C . PRO A 1 131 ? -2.434 -1.311 -11.879 1.00 92.19 131 PRO A C 1
ATOM 1018 O O . PRO A 1 131 ? -3.123 -2.290 -11.590 1.00 92.19 131 PRO A O 1
ATOM 1021 N N . PRO A 1 132 ? -2.981 -0.075 -11.952 1.00 92.31 132 PRO A N 1
ATOM 1022 C CA . PRO A 1 132 ? -4.404 0.154 -11.701 1.00 92.31 132 PRO A CA 1
ATOM 1023 C C . PRO A 1 132 ? -5.329 -0.538 -12.713 1.00 92.31 132 PRO A C 1
ATOM 1025 O O . PRO A 1 132 ? -6.358 -1.084 -12.315 1.00 92.31 132 PRO A O 1
ATOM 1028 N N . LEU A 1 133 ? -4.972 -0.561 -14.005 1.00 93.75 133 LEU A N 1
ATOM 1029 C CA . LEU A 1 133 ? -5.790 -1.214 -15.031 1.00 93.75 133 LEU A CA 1
ATOM 1030 C C . LEU A 1 133 ? -5.755 -2.736 -14.875 1.00 93.75 133 LEU A C 1
ATOM 1032 O O . LEU A 1 133 ? -6.794 -3.391 -14.937 1.00 93.75 133 LEU A O 1
ATOM 1036 N N . VAL A 1 134 ? -4.573 -3.295 -14.609 1.00 95.38 134 VAL A N 1
ATOM 1037 C CA . VAL A 1 134 ? -4.418 -4.727 -14.325 1.00 95.38 134 VAL A CA 1
ATOM 1038 C C . VAL A 1 134 ? -5.231 -5.113 -13.087 1.00 95.38 134 VAL A C 1
ATOM 1040 O O . VAL A 1 134 ? -5.939 -6.118 -13.121 1.00 95.38 134 VAL A O 1
ATOM 1043 N N . ALA A 1 135 ? -5.206 -4.298 -12.026 1.00 94.62 135 ALA A N 1
ATOM 1044 C CA . ALA A 1 135 ? -6.027 -4.519 -10.835 1.00 94.62 135 ALA A CA 1
ATOM 1045 C C . ALA A 1 135 ? -7.524 -4.555 -11.158 1.00 94.62 135 ALA A C 1
ATOM 1047 O O . ALA A 1 135 ? -8.234 -5.426 -10.658 1.00 94.62 135 ALA A O 1
ATOM 1048 N N . LEU A 1 136 ? -7.997 -3.639 -12.008 1.00 94.69 136 LEU A N 1
ATOM 1049 C CA . LEU A 1 136 ? -9.395 -3.577 -12.426 1.00 94.69 136 LEU A CA 1
ATOM 1050 C C . LEU A 1 136 ? -9.799 -4.824 -13.214 1.00 94.69 136 LEU A C 1
ATOM 1052 O O . LEU A 1 136 ? -10.820 -5.431 -12.901 1.00 94.69 136 LEU A O 1
ATOM 1056 N N . VAL A 1 137 ? -8.997 -5.232 -14.201 1.00 95.38 137 VAL A N 1
ATOM 1057 C CA . VAL A 1 137 ? -9.276 -6.423 -15.019 1.00 95.38 137 VAL A CA 1
ATOM 1058 C C . VAL A 1 137 ? -9.292 -7.683 -14.156 1.00 95.38 137 VAL A C 1
ATOM 1060 O O . VAL A 1 137 ? -10.241 -8.461 -14.224 1.00 95.38 137 VAL A O 1
ATOM 1063 N N . VAL A 1 138 ? -8.280 -7.869 -13.303 1.00 94.94 138 VAL A N 1
ATOM 1064 C CA . VAL A 1 138 ? -8.215 -9.012 -12.381 1.00 94.94 138 VAL A CA 1
ATOM 1065 C C . VAL A 1 138 ? -9.403 -8.994 -11.420 1.00 94.94 138 VAL A C 1
ATOM 1067 O O . VAL A 1 138 ? -10.060 -10.017 -11.246 1.00 94.94 138 VAL A O 1
ATOM 1070 N N . GLY A 1 139 ? -9.721 -7.838 -10.835 1.00 93.56 139 GLY A N 1
ATOM 1071 C CA . GLY A 1 139 ? -10.855 -7.677 -9.928 1.00 93.56 139 GLY A CA 1
ATOM 1072 C C . GLY A 1 139 ? -12.194 -7.994 -10.591 1.00 93.56 139 GLY A C 1
ATOM 1073 O O . GLY A 1 139 ? -13.016 -8.674 -9.983 1.00 93.56 139 GLY A O 1
ATOM 1074 N N . LEU A 1 140 ? -12.390 -7.566 -11.842 1.00 95.12 140 LEU A N 1
ATOM 1075 C CA . LEU A 1 140 ? -13.587 -7.858 -12.628 1.00 95.12 140 LEU A CA 1
ATOM 1076 C C . LEU A 1 140 ? -13.713 -9.354 -12.927 1.00 95.12 140 LEU A C 1
ATOM 1078 O O . LEU A 1 140 ? -14.779 -9.928 -12.734 1.00 95.12 140 LEU A O 1
ATOM 1082 N N . ILE A 1 141 ? -12.636 -10.001 -13.376 1.00 96.38 141 ILE A N 1
ATOM 1083 C CA . ILE A 1 141 ? -12.649 -11.445 -13.641 1.00 96.38 141 ILE A CA 1
ATOM 1084 C C . ILE A 1 141 ? -12.989 -12.199 -12.354 1.00 96.38 141 ILE A C 1
ATOM 1086 O O . ILE A 1 141 ? -13.887 -13.037 -12.347 1.00 96.38 141 ILE A O 1
ATOM 1090 N N . VAL A 1 142 ? -12.312 -11.870 -11.252 1.00 94.12 142 VAL A N 1
ATOM 1091 C CA . VAL A 1 142 ? -12.515 -12.554 -9.973 1.00 94.12 142 VAL A CA 1
ATOM 1092 C C . VAL A 1 142 ? -13.938 -12.355 -9.451 1.00 94.12 142 VAL A C 1
ATOM 1094 O O . VAL A 1 142 ? -14.545 -13.325 -9.013 1.00 94.12 142 VAL A O 1
ATOM 1097 N N . SER A 1 143 ? -14.495 -11.143 -9.532 1.00 91.44 143 SER A N 1
ATOM 1098 C CA . SER A 1 143 ? -15.841 -10.854 -9.019 1.00 91.44 143 SER A CA 1
ATOM 1099 C C . SER A 1 143 ? -16.971 -11.462 -9.849 1.00 91.44 143 SER A C 1
ATOM 1101 O O . SER A 1 143 ? -18.053 -11.681 -9.313 1.00 91.44 143 SER A O 1
ATOM 1103 N N . ASN A 1 144 ? -16.735 -11.739 -11.136 1.00 96.44 144 ASN A N 1
ATOM 1104 C CA . ASN A 1 144 ? -17.730 -12.371 -12.005 1.00 96.44 144 ASN A CA 1
ATOM 1105 C C . ASN A 1 144 ? -17.670 -13.903 -11.970 1.00 96.44 144 ASN A C 1
ATOM 1107 O O . ASN A 1 144 ? -18.678 -14.550 -12.239 1.00 96.44 144 ASN A O 1
ATOM 1111 N N . LEU A 1 145 ? -16.505 -14.491 -11.679 1.00 96.44 145 LEU A N 1
ATOM 1112 C CA . LEU A 1 145 ? -16.324 -15.947 -11.690 1.00 96.44 145 LEU A CA 1
ATOM 1113 C C . LEU A 1 145 ? -16.428 -16.577 -10.298 1.00 96.44 145 LEU A C 1
ATOM 1115 O O . LEU A 1 145 ? -16.742 -17.762 -10.201 1.00 96.44 145 LEU A O 1
ATOM 1119 N N . PHE A 1 146 ? -16.146 -15.825 -9.231 1.00 94.19 146 PHE A N 1
ATOM 1120 C CA . PHE A 1 146 ? -16.045 -16.366 -7.879 1.00 94.19 146 PHE A CA 1
ATOM 1121 C C . PHE A 1 146 ? -16.812 -15.528 -6.859 1.00 94.19 146 PHE A C 1
ATOM 1123 O O . PHE A 1 146 ? -16.766 -14.298 -6.860 1.00 94.19 146 PHE A O 1
ATOM 1130 N N . GLU A 1 147 ? -17.438 -16.208 -5.901 1.00 92.62 147 GLU A N 1
ATOM 1131 C CA . GLU A 1 147 ? -17.948 -15.565 -4.697 1.00 92.62 147 GLU A CA 1
ATOM 1132 C C . GLU A 1 147 ? -16.816 -15.391 -3.681 1.00 92.62 147 GLU A C 1
ATOM 1134 O O . GLU A 1 147 ? -16.190 -16.353 -3.230 1.00 92.62 147 GLU A O 1
ATOM 1139 N N . LEU A 1 148 ? -16.540 -14.142 -3.308 1.00 91.25 148 LEU A N 1
ATOM 1140 C CA . LEU A 1 148 ? -15.511 -13.848 -2.318 1.00 91.25 148 LEU A CA 1
ATOM 1141 C C . LEU A 1 148 ? -15.989 -14.251 -0.913 1.00 91.25 148 LEU A C 1
ATOM 1143 O O . LEU A 1 148 ? -17.102 -13.884 -0.519 1.00 91.25 148 LEU A O 1
ATOM 1147 N N . PRO A 1 149 ? -15.160 -14.941 -0.115 1.00 90.88 149 PRO A N 1
ATOM 1148 C CA . PRO A 1 149 ? -15.543 -15.327 1.234 1.00 90.88 149 PRO A CA 1
ATOM 1149 C C . PRO A 1 149 ? -15.583 -14.110 2.170 1.00 90.88 149 PRO A C 1
ATOM 1151 O O . PRO A 1 149 ? -14.841 -13.139 1.998 1.00 90.88 149 PRO A O 1
ATOM 1154 N N . ASP A 1 150 ? -16.417 -14.166 3.208 1.00 87.81 150 ASP A N 1
ATOM 1155 C CA . ASP A 1 150 ? -16.694 -12.999 4.062 1.00 87.81 150 ASP A CA 1
ATOM 1156 C C . ASP A 1 150 ? -15.475 -12.496 4.848 1.00 87.81 150 ASP A C 1
ATOM 1158 O O . ASP A 1 150 ? -15.323 -11.293 5.070 1.00 87.81 150 ASP A O 1
ATOM 1162 N N . TRP A 1 151 ? -14.551 -13.390 5.212 1.00 87.81 151 TRP A N 1
ATOM 1163 C CA . TRP A 1 151 ? -13.288 -12.991 5.836 1.00 87.81 151 TRP A CA 1
ATOM 1164 C C . TRP A 1 151 ? -12.429 -12.141 4.889 1.00 87.81 151 TRP A C 1
ATOM 1166 O O . TRP A 1 151 ? -11.797 -11.188 5.340 1.00 87.81 151 TRP A O 1
ATOM 1176 N N . PHE A 1 152 ? -12.448 -12.415 3.580 1.00 91.19 152 PHE A N 1
ATOM 1177 C CA . PHE A 1 152 ? -11.698 -11.634 2.596 1.00 91.19 152 PHE A CA 1
ATOM 1178 C C . PHE A 1 152 ? -12.363 -10.280 2.355 1.00 91.19 152 PHE A C 1
ATOM 1180 O O . PHE A 1 152 ? -11.686 -9.253 2.380 1.00 91.19 152 PHE A O 1
ATOM 1187 N N . LYS A 1 153 ? -13.700 -10.256 2.249 1.00 88.56 153 LYS A N 1
ATOM 1188 C CA . LYS A 1 153 ? -14.477 -9.008 2.149 1.00 88.56 153 LYS A CA 1
ATOM 1189 C C . LYS A 1 153 ? -14.163 -8.039 3.291 1.00 88.56 153 LYS A C 1
ATOM 1191 O O . LYS A 1 153 ? -14.094 -6.837 3.061 1.00 88.56 153 LYS A O 1
ATOM 1196 N N . SER A 1 154 ? -13.907 -8.546 4.502 1.00 85.06 154 SER A N 1
ATOM 1197 C CA . SER A 1 154 ? -13.574 -7.707 5.662 1.00 85.06 154 SER A CA 1
ATOM 1198 C C . SER A 1 154 ? -12.307 -6.851 5.482 1.00 85.06 154 SER A C 1
ATOM 1200 O O . SER A 1 154 ? -12.207 -5.776 6.082 1.00 85.06 154 SER A O 1
ATOM 1202 N N . ALA A 1 155 ? -11.376 -7.299 4.631 1.00 90.50 155 ALA A N 1
ATOM 1203 C CA . ALA A 1 155 ? -10.137 -6.602 4.298 1.00 90.50 155 ALA A CA 1
ATOM 1204 C C . ALA A 1 155 ? -10.251 -5.698 3.056 1.00 90.50 155 ALA A C 1
ATOM 1206 O O . ALA A 1 155 ? -9.350 -4.908 2.811 1.00 90.50 155 ALA A O 1
ATOM 1207 N N . LEU A 1 156 ? -11.339 -5.752 2.280 1.00 91.44 156 LEU A N 1
ATOM 1208 C CA . LEU A 1 156 ? -11.528 -4.938 1.067 1.00 91.44 156 LEU A CA 1
ATOM 1209 C C . LEU A 1 156 ? -11.992 -3.508 1.392 1.00 91.44 156 LEU A C 1
ATOM 1211 O O . LEU A 1 156 ? -13.039 -3.044 0.944 1.00 91.44 156 LEU A O 1
ATOM 1215 N N . ARG A 1 157 ? -11.195 -2.782 2.178 1.00 90.12 157 ARG A N 1
ATOM 1216 C CA . ARG A 1 157 ? -11.454 -1.397 2.602 1.00 90.12 157 ARG A CA 1
ATOM 1217 C C . ARG A 1 157 ? -10.987 -0.394 1.546 1.00 90.12 157 ARG A C 1
ATOM 1219 O O . ARG A 1 157 ? -10.097 0.416 1.789 1.00 90.12 157 ARG A O 1
ATOM 1226 N N . VAL A 1 158 ? -11.582 -0.478 0.355 1.00 88.75 158 VAL A N 1
ATOM 1227 C CA . VAL A 1 158 ? -11.162 0.272 -0.844 1.00 88.75 158 VAL A CA 1
ATOM 1228 C C . VAL A 1 158 ? -11.079 1.775 -0.574 1.00 88.75 158 VAL A C 1
ATOM 1230 O O . VAL A 1 158 ? -10.054 2.388 -0.856 1.00 88.75 158 VAL A O 1
ATOM 1233 N N . GLU A 1 159 ? -12.116 2.357 0.029 1.00 89.00 159 GLU A N 1
ATOM 1234 C CA . GLU A 1 159 ? -12.163 3.789 0.339 1.00 89.00 159 GLU A CA 1
ATOM 1235 C C . GLU A 1 159 ? -11.033 4.215 1.284 1.00 89.00 159 GLU A C 1
ATOM 1237 O O . GLU A 1 159 ? -10.303 5.160 0.988 1.00 89.00 159 GLU A O 1
ATOM 1242 N N . PHE A 1 160 ? -10.825 3.482 2.378 1.00 89.69 160 PHE A N 1
ATOM 1243 C CA . PHE A 1 160 ? -9.760 3.757 3.338 1.00 89.69 160 PHE A CA 1
ATOM 1244 C C . PHE A 1 160 ? -8.355 3.633 2.724 1.00 89.69 160 PHE A C 1
ATOM 1246 O O . PHE A 1 160 ? -7.496 4.486 2.968 1.00 89.69 160 PHE A O 1
ATOM 1253 N N . TYR A 1 161 ? -8.112 2.617 1.888 1.00 91.75 161 TYR A N 1
ATOM 1254 C CA . TYR A 1 161 ? -6.828 2.453 1.199 1.00 91.75 161 TYR A CA 1
ATOM 1255 C C . TYR A 1 161 ? -6.573 3.566 0.184 1.00 91.75 161 TYR A C 1
ATOM 1257 O O . TYR A 1 161 ? -5.479 4.132 0.164 1.00 91.75 161 TYR A O 1
ATOM 1265 N N . ILE A 1 162 ? -7.587 3.932 -0.606 1.00 89.38 162 ILE A N 1
ATOM 1266 C CA . ILE A 1 162 ? -7.498 5.042 -1.560 1.00 89.38 162 ILE A CA 1
ATOM 1267 C C . ILE A 1 162 ? -7.232 6.354 -0.818 1.00 89.38 162 ILE A C 1
ATOM 1269 O O . ILE A 1 162 ? -6.302 7.072 -1.178 1.00 89.38 162 ILE A O 1
ATOM 1273 N N . LYS A 1 163 ? -7.982 6.653 0.251 1.00 88.94 163 LYS A N 1
ATOM 1274 C CA . LYS A 1 163 ? -7.784 7.868 1.058 1.00 88.94 163 LYS A CA 1
ATOM 1275 C C . LYS A 1 163 ? -6.387 7.916 1.672 1.00 88.94 163 LYS A C 1
ATOM 1277 O O . LYS A 1 163 ? -5.719 8.938 1.554 1.00 88.94 163 LYS A O 1
ATOM 1282 N N . THR A 1 164 ? -5.906 6.816 2.253 1.00 91.06 164 THR A N 1
ATOM 1283 C CA . THR A 1 164 ? -4.538 6.739 2.798 1.00 91.06 164 THR A CA 1
ATOM 1284 C C . THR A 1 164 ? -3.494 7.008 1.712 1.00 91.06 164 THR A C 1
ATOM 1286 O O . THR A 1 164 ? -2.566 7.788 1.926 1.00 91.06 164 THR A O 1
ATOM 1289 N N . GLY A 1 165 ? -3.670 6.424 0.522 1.00 88.94 165 GLY A N 1
ATOM 1290 C CA . GLY A 1 165 ? -2.822 6.691 -0.638 1.00 88.94 165 GLY A CA 1
ATOM 1291 C C . GLY A 1 165 ? -2.835 8.164 -1.047 1.00 88.94 165 GLY A C 1
ATOM 1292 O O . GLY A 1 165 ? -1.775 8.757 -1.201 1.00 88.94 165 GLY A O 1
ATOM 1293 N N . ILE A 1 166 ? -4.012 8.787 -1.155 1.00 86.06 166 ILE A N 1
ATOM 1294 C CA . ILE A 1 166 ? -4.152 10.210 -1.503 1.00 86.06 166 ILE A CA 1
ATOM 1295 C C . ILE A 1 166 ? -3.485 11.111 -0.460 1.00 86.06 166 ILE A C 1
ATOM 1297 O O . ILE A 1 166 ? -2.823 12.066 -0.845 1.00 86.06 166 ILE A O 1
ATOM 1301 N N . VAL A 1 167 ? -3.605 10.819 0.837 1.00 87.25 167 VAL A N 1
ATOM 1302 C CA . VAL A 1 167 ? -2.924 11.589 1.896 1.00 87.25 167 VAL A CA 1
ATOM 1303 C C . VAL A 1 167 ? -1.404 11.509 1.726 1.00 87.25 167 VAL A C 1
ATOM 1305 O O . VAL A 1 167 ? -0.717 12.530 1.762 1.00 87.25 167 VAL A O 1
ATOM 1308 N N . LEU A 1 168 ? -0.87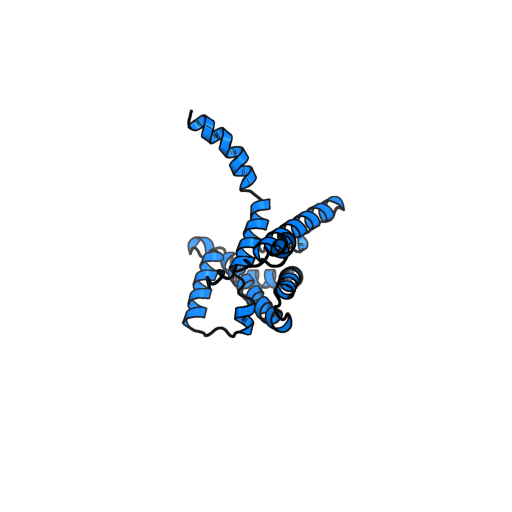5 10.306 1.488 1.00 86.81 168 LEU A N 1
ATOM 1309 C CA . LEU A 1 168 ? 0.559 10.083 1.294 1.00 86.81 168 LEU A CA 1
ATOM 1310 C C . LEU A 1 168 ? 1.087 10.686 -0.016 1.00 86.81 168 LEU A C 1
ATOM 1312 O O . LEU A 1 168 ? 2.186 11.232 -0.034 1.00 86.81 168 LEU A O 1
ATOM 1316 N N . LEU A 1 169 ? 0.309 10.638 -1.100 1.00 82.69 169 LEU A N 1
ATOM 1317 C CA . LEU A 1 169 ? 0.636 11.286 -2.376 1.00 82.69 169 LEU A CA 1
ATOM 1318 C C . LEU A 1 169 ? 0.474 12.810 -2.305 1.00 82.69 169 LEU A C 1
ATOM 1320 O O . LEU A 1 169 ? 1.223 13.552 -2.941 1.00 82.69 169 LEU A O 1
ATOM 1324 N N . GLY A 1 170 ? -0.485 13.286 -1.511 1.00 69.75 170 GLY A N 1
ATOM 1325 C CA . GLY A 1 170 ? -0.734 14.695 -1.226 1.00 69.75 170 GLY A CA 1
ATOM 1326 C C . GLY A 1 170 ? 0.449 15.355 -0.524 1.00 69.75 170 GLY A C 1
ATOM 1327 O O . GLY A 1 170 ? 0.747 16.513 -0.807 1.00 69.75 170 GLY A O 1
ATOM 1328 N N . ALA A 1 171 ? 1.193 14.591 0.284 1.00 61.72 171 ALA A N 1
ATOM 1329 C CA . ALA A 1 171 ? 2.479 15.015 0.835 1.00 61.72 171 ALA A CA 1
ATOM 1330 C C . ALA A 1 171 ? 3.557 15.268 -0.244 1.00 61.72 171 ALA A C 1
ATOM 1332 O O . ALA A 1 171 ? 4.580 15.878 0.054 1.00 61.72 171 ALA A O 1
ATOM 1333 N N . GLY A 1 172 ? 3.345 14.815 -1.486 1.00 56.19 172 GLY A N 1
ATOM 1334 C CA . GLY A 1 172 ? 4.325 14.892 -2.564 1.00 56.19 172 GLY A CA 1
ATOM 1335 C C . GLY A 1 172 ? 4.236 16.126 -3.467 1.00 56.19 172 GLY A C 1
ATOM 1336 O O . GLY A 1 172 ? 5.277 16.698 -3.771 1.00 56.19 172 GLY A O 1
ATOM 1337 N N . VAL A 1 173 ? 3.056 16.503 -3.995 1.00 59.41 173 VAL A N 1
ATOM 1338 C CA . VAL A 1 173 ? 3.034 17.318 -5.242 1.00 59.41 173 VAL A CA 1
ATOM 1339 C C . VAL A 1 173 ? 1.850 18.296 -5.449 1.00 59.41 173 VAL A C 1
ATOM 1341 O O . VAL A 1 173 ? 2.110 19.420 -5.886 1.00 59.41 173 VAL A O 1
ATOM 1344 N N . PRO A 1 174 ? 0.566 17.984 -5.168 1.00 65.31 174 PRO A N 1
ATOM 1345 C CA . PRO A 1 174 ? -0.545 18.816 -5.665 1.00 65.31 174 PRO A CA 1
ATOM 1346 C C . PRO A 1 174 ? -0.586 20.238 -5.090 1.00 65.31 174 PRO A C 1
ATOM 1348 O O . PRO A 1 174 ? -0.832 21.197 -5.816 1.00 65.31 174 PRO A O 1
ATOM 1351 N N . LEU A 1 175 ? -0.289 20.392 -3.798 1.00 66.19 175 LEU A N 1
ATOM 1352 C CA . LEU A 1 175 ? -0.255 21.699 -3.135 1.00 66.19 175 LEU A CA 1
ATOM 1353 C C . LEU A 1 175 ? 0.870 22.587 -3.677 1.00 66.19 175 LEU A C 1
ATOM 1355 O O . LEU A 1 175 ? 0.648 23.768 -3.923 1.00 66.19 175 LEU A O 1
ATOM 1359 N N . ALA A 1 176 ? 2.048 22.012 -3.934 1.00 67.06 176 ALA A N 1
ATOM 1360 C CA . ALA A 1 176 ? 3.158 22.741 -4.538 1.00 67.06 176 ALA A CA 1
ATOM 1361 C C . ALA A 1 176 ? 2.802 23.212 -5.957 1.00 67.06 176 ALA A C 1
ATOM 1363 O O . ALA A 1 176 ? 3.033 24.371 -6.290 1.00 67.06 176 ALA A O 1
ATOM 1364 N N . LEU A 1 177 ? 2.180 22.350 -6.769 1.00 70.75 177 LEU A N 1
ATOM 1365 C CA . LEU A 1 177 ? 1.749 22.717 -8.118 1.00 70.75 177 LEU A CA 1
ATOM 1366 C C . LEU A 1 177 ? 0.658 23.790 -8.119 1.00 70.75 177 LEU A C 1
ATOM 1368 O O . LEU A 1 177 ? 0.739 24.695 -8.935 1.00 70.75 177 LEU A O 1
ATOM 1372 N N . ILE A 1 178 ? -0.324 23.745 -7.213 1.00 75.00 178 ILE A N 1
ATOM 1373 C CA . ILE A 1 178 ? -1.367 24.783 -7.113 1.00 75.00 178 ILE A CA 1
ATOM 1374 C C . ILE A 1 178 ? -0.757 26.129 -6.704 1.00 75.00 178 ILE A C 1
ATOM 1376 O O . ILE A 1 178 ? -1.076 27.157 -7.300 1.00 75.00 178 ILE A O 1
ATOM 1380 N N . VAL A 1 179 ? 0.151 26.126 -5.723 1.00 78.56 179 VAL A N 1
ATOM 1381 C CA . VAL A 1 179 ? 0.838 27.341 -5.259 1.00 78.56 179 VAL A CA 1
ATOM 1382 C C . VAL A 1 179 ? 1.691 27.958 -6.370 1.00 78.56 179 VAL A C 1
ATOM 1384 O O . VAL A 1 179 ? 1.701 29.177 -6.517 1.00 78.56 179 VAL A O 1
ATOM 1387 N N . TRP A 1 180 ? 2.365 27.139 -7.181 1.00 79.75 180 TRP A N 1
ATOM 1388 C CA . TRP A 1 180 ? 3.174 27.616 -8.307 1.00 79.75 180 TRP A CA 1
ATOM 1389 C C . TRP A 1 180 ? 2.354 27.990 -9.548 1.00 79.75 180 TRP A C 1
ATOM 1391 O O . TRP A 1 180 ? 2.669 28.972 -10.215 1.00 79.75 180 TRP A O 1
ATOM 1401 N N . ALA A 1 181 ? 1.302 27.236 -9.867 1.00 83.06 181 ALA A N 1
ATOM 1402 C CA . ALA A 1 181 ? 0.468 27.466 -11.044 1.00 83.06 181 ALA A CA 1
ATOM 1403 C C . ALA A 1 181 ? -0.514 28.629 -10.853 1.00 83.06 181 ALA A C 1
ATOM 1405 O O . ALA A 1 181 ? -0.880 29.271 -11.833 1.00 83.06 181 ALA A O 1
ATOM 1406 N N . GLY A 1 182 ? -0.914 28.933 -9.613 1.00 85.56 182 GLY A N 1
ATOM 1407 C CA . GLY A 1 182 ? -1.844 30.021 -9.301 1.00 85.56 182 GLY A CA 1
ATOM 1408 C C . GLY A 1 182 ? -1.400 31.382 -9.856 1.00 85.56 182 GLY A C 1
ATOM 1409 O O . GLY A 1 182 ? -2.140 31.976 -10.639 1.00 85.56 182 GLY A O 1
ATOM 1410 N N . PRO A 1 183 ? -0.187 31.872 -9.534 1.00 89.44 183 PRO A N 1
ATOM 1411 C CA . PRO A 1 183 ? 0.326 33.128 -10.079 1.00 89.44 183 PRO A CA 1
ATOM 1412 C C . PRO A 1 183 ? 0.454 33.122 -11.608 1.00 89.44 183 PRO A C 1
ATOM 1414 O O . PRO A 1 183 ? 0.110 34.109 -12.253 1.00 89.44 183 PRO A O 1
ATOM 1417 N N . VAL A 1 184 ? 0.905 32.008 -12.198 1.00 86.81 184 VAL A N 1
ATOM 1418 C CA . VAL A 1 184 ? 1.059 31.870 -13.657 1.00 86.81 184 VAL A CA 1
ATOM 1419 C C . VAL A 1 184 ? -0.295 31.960 -14.363 1.00 86.81 184 VAL A C 1
ATOM 1421 O O . VAL A 1 184 ? -0.411 32.668 -15.358 1.00 86.81 184 VAL A O 1
ATOM 1424 N N . ALA A 1 185 ? -1.331 31.313 -13.826 1.00 84.81 185 ALA A N 1
ATOM 1425 C CA . ALA A 1 185 ? -2.683 31.371 -14.373 1.00 84.81 185 ALA A CA 1
ATOM 1426 C C . ALA A 1 185 ? -3.290 32.782 -14.285 1.00 84.81 185 ALA A C 1
ATOM 1428 O O . ALA A 1 185 ? -3.942 33.217 -15.229 1.00 84.81 185 ALA A O 1
ATOM 1429 N N . ILE A 1 186 ? -3.044 33.517 -13.192 1.00 89.19 186 ILE A N 1
ATOM 1430 C CA . ILE A 1 186 ? -3.496 34.912 -13.040 1.00 89.19 186 ILE A CA 1
ATOM 1431 C C . ILE A 1 186 ? -2.822 35.816 -14.078 1.00 89.19 186 ILE A C 1
ATOM 1433 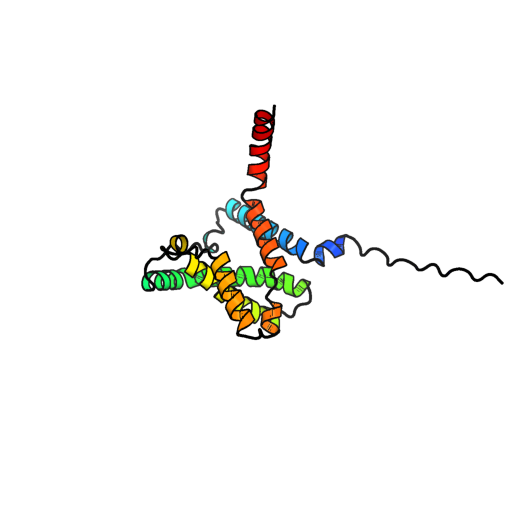O O . ILE A 1 186 ? -3.497 36.626 -14.701 1.00 89.19 186 ILE A O 1
ATOM 1437 N N . VAL A 1 187 ? -1.514 35.654 -14.301 1.00 89.50 187 VAL A N 1
ATOM 1438 C CA . VAL A 1 187 ? -0.773 36.430 -15.312 1.00 89.50 187 VAL A CA 1
ATOM 1439 C C . VAL A 1 187 ? -1.203 36.075 -16.737 1.00 89.50 187 VAL A C 1
ATOM 1441 O O . VAL A 1 187 ? -1.212 36.944 -17.594 1.00 89.50 187 VAL A O 1
ATOM 1444 N N . GLN A 1 188 ? -1.567 34.820 -17.005 1.00 85.75 188 GLN A N 1
ATOM 1445 C CA . GLN A 1 188 ? -2.072 34.400 -18.319 1.00 85.75 188 GLN A CA 1
ATOM 1446 C C . GLN A 1 188 ? -3.524 34.823 -18.586 1.00 85.75 188 GLN A C 1
ATOM 1448 O O . GLN A 1 188 ? -3.944 34.827 -19.741 1.00 85.75 188 GLN A O 1
ATOM 1453 N N . ALA A 1 189 ? -4.292 35.127 -17.538 1.00 81.50 189 ALA A N 1
ATOM 1454 C CA . ALA A 1 189 ? -5.692 35.537 -17.632 1.00 81.50 189 ALA A CA 1
ATOM 1455 C C . ALA A 1 189 ? -5.898 37.064 -17.591 1.00 81.50 189 ALA A C 1
ATOM 1457 O O . ALA A 1 189 ? -7.016 37.516 -17.845 1.00 81.50 189 ALA A O 1
ATOM 1458 N N . ALA A 1 190 ? -4.860 37.828 -17.237 1.00 71.44 190 ALA A N 1
ATOM 1459 C CA . ALA A 1 190 ? -4.833 39.293 -17.241 1.00 71.44 190 ALA A CA 1
ATOM 1460 C C . ALA A 1 190 ? -4.381 39.837 -18.603 1.00 71.44 190 ALA A C 1
ATOM 1462 O O . ALA A 1 190 ? -4.941 40.876 -19.018 1.00 71.44 190 ALA A O 1
#

Radius of gyration: 22.61 Å; chains: 1; bounding box: 78×56×53 Å